Protein AF-A0A7R9PT88-F1 (afdb_monomer)

Radius of gyration: 23.04 Å; Cα contacts (8 Å, |Δi|>4): 558; chains: 1; bounding box: 52×50×67 Å

InterPro domains:
  IPR005201 Cytosolic endo-beta-N-acetylglucosaminidase, TIM barrel domain [PF03644] (98-218)
  IPR032979 Cytosolic endo-beta-N-acetylglucosaminidase [PTHR13246] (97-240)

Secondary structure (DSSP, 8-state):
---------PPBP----SHHHHHH--THHHHHTT-TTSS--S-----EEEESSS--EEEE---TTS-SGGGBTT--S-TTS-----GGG-SEETTSS--EEETTB-TTT--B---SS--TTTHHHHHHSSEEEE-S---HHHHHHHHHHHHTTT-GGGEEEEEETT-SS-GGGSGGGHHHHHHHHHTTT-EEEEE-TTHHHHHH-STTHHHHHHHHHHHH---EEEE--SSPP---SSSSS--S--SSEEEE-S--SSSS-EEEE-SS------------S-EEEEE----SSS-----------SS--S---------------S-EEEEE-

Sequence (333 aa):
MAQTYQVLCSPESKPLLTLEELLEWDCSDICRSDQSMSYSICELQTHKTHAKSGSKTLLCHDMKGGYLDDRFNSGCANETAYRFFLWSSIDVFVYFSLVIWYDSVISPGGELKWQNELNCNNWCFFDACDAIFLNYTWNETNLKTSYERAHQMRRNYDVFVGIDVFGRNCFGGGGLHTNLAVREALKHELSIALFASAWTHEVLGYENFTNNEYLFWSLLDLGVHHFPQTFPIYTSFCQELQPTNHKSVEVYIEEAFNGGGCLRLTDTLVHLFECEIMVEKKCFYAITYKSISNHKLNTIFKYQNENNENENKALILFDNESENKDFFIQYIE

Foldseek 3Di:
DDPPPPPPQADFDDDDPDPVSVVPDDPVVCVVPPNVLVDDPDDDDDWDKQFPALAFEEEEDDDPNDPDQVRGSVGDPPPFDDDDQVVQLGDHYPPDDWFEAEQAAFPDPRHGDAPLADDPGCVVVCVVTQAYEHDQLDDLVRLLRRLVVCVVVPRQNRYAREQEQCQPNGPQRHPLSSLVNLVSNVVSVHYHYYDHPCCLCVPVHRPCSVVSNVSSSVSNPRRIGIADEDPDDDDQPQRHAWFPDPPQWDWAQVDGPDHRTHIDGNDQFGRGGFYDYDDPDKDKDKDFDDDDPFWDFAFFFFDDDPDDDDDGGTGGHGDTDDDDDRMDMDIDD

Mean predicted aligned error: 10.09 Å

Nearest PDB structures (foldseek):
  4rl3-assembly2_B  TM=4.822E-01  e=1.029E-01  Pteris ryukyuensis
  3e5b-assembly1_C  TM=5.138E-01  e=5.550E-01  Brucella abortus
  3lg3-assembly1_A-2  TM=4.400E-01  e=2.482E+00  Yersinia pestis
  4jtj-assembly1_D  TM=3.692E-01  e=2.812E+00  Neisseria meningitidis MC58

Solvent-accessible surface area (backbone atoms only — not comparable to full-atom values): 19885 Å² total; per-residue (Å²): 132,85,79,77,74,76,77,71,80,54,51,65,70,73,84,74,90,47,70,65,53,58,74,67,60,55,78,66,59,41,72,74,43,97,33,80,64,77,64,84,89,70,76,87,77,82,62,52,71,54,52,81,55,82,50,39,35,31,42,41,88,39,43,99,92,45,74,66,60,75,27,22,64,78,48,62,91,57,88,74,52,90,79,90,50,65,65,46,62,46,76,40,60,77,83,68,97,69,54,65,37,64,43,30,61,28,57,92,82,62,47,86,52,63,69,27,39,60,41,88,42,43,40,71,50,38,75,75,28,72,20,29,37,28,34,32,66,42,53,73,67,32,50,52,50,25,28,62,58,27,47,79,73,72,39,21,48,33,35,19,44,29,40,35,28,78,16,80,70,15,51,63,52,9,59,88,36,33,31,52,36,47,50,59,42,46,75,56,56,24,10,35,26,42,30,31,66,44,43,49,47,78,74,70,30,62,96,52,31,72,61,46,48,54,52,49,58,63,59,41,66,79,53,45,44,49,30,61,49,62,86,82,82,83,73,56,48,56,61,76,59,68,56,78,44,66,91,37,44,42,86,33,62,93,52,51,93,47,71,74,12,27,78,42,74,78,50,81,66,50,55,40,60,63,58,65,62,88,80,89,60,86,43,74,49,75,52,75,58,81,65,80,86,76,54,49,89,42,82,36,79,42,81,83,66,103,81,67,98,66,91,83,61,37,41,38,44,51,56,85,74,78,80,95,68,70,62,48,77,50,77,47,126

Organism: NCBI:txid1979941

pLDDT: mean 79.1, std 18.38, range [30.67, 98.75]

Structure (mmCIF, N/CA/C/O backbone):
data_AF-A0A7R9PT88-F1
#
_entry.id   AF-A0A7R9PT88-F1
#
loop_
_atom_site.group_PDB
_atom_site.id
_atom_site.type_symbol
_atom_site.label_atom_id
_atom_site.label_alt_id
_atom_site.label_comp_id
_atom_site.label_asym_id
_atom_site.label_entity_id
_atom_site.label_seq_id
_atom_site.pdbx_PDB_ins_code
_atom_site.Cartn_x
_atom_site.Cartn_y
_atom_site.Cartn_z
_atom_site.occupancy
_atom_site.B_iso_or_equiv
_atom_site.auth_seq_id
_atom_site.auth_comp_id
_atom_site.auth_asym_id
_atom_site.auth_atom_id
_atom_site.pdbx_PDB_model_num
ATOM 1 N N . MET A 1 1 ? 3.241 -18.519 41.481 1.00 31.77 1 MET A N 1
ATOM 2 C CA . MET A 1 1 ? 4.137 -19.247 40.561 1.00 31.77 1 MET A CA 1
ATOM 3 C C . MET A 1 1 ? 3.708 -18.886 39.155 1.00 31.77 1 MET A C 1
ATOM 5 O O . MET A 1 1 ? 2.641 -19.320 38.745 1.00 31.77 1 MET A O 1
ATOM 9 N N . ALA A 1 2 ? 4.454 -18.008 38.485 1.00 32.53 2 ALA A N 1
ATOM 10 C CA . ALA A 1 2 ? 4.206 -17.697 37.084 1.00 32.53 2 ALA A CA 1
ATOM 11 C C . ALA A 1 2 ? 4.576 -18.941 36.270 1.00 32.53 2 ALA A C 1
ATOM 13 O O . ALA A 1 2 ? 5.721 -19.388 36.323 1.00 32.53 2 ALA A O 1
ATOM 14 N N . GLN A 1 3 ? 3.596 -19.546 35.603 1.00 30.67 3 GLN A N 1
ATOM 15 C CA . GLN A 1 3 ? 3.876 -20.536 34.574 1.00 30.67 3 GLN A CA 1
ATOM 16 C C . GLN A 1 3 ? 4.571 -19.790 33.439 1.00 30.67 3 GLN A C 1
ATOM 18 O O . GLN A 1 3 ? 3.957 -18.984 32.746 1.00 30.67 3 GLN A O 1
ATOM 23 N N . THR A 1 4 ? 5.872 -20.016 33.292 1.00 32.94 4 THR A N 1
ATOM 24 C CA . THR A 1 4 ? 6.601 -19.696 32.072 1.00 32.94 4 THR A CA 1
ATOM 25 C C . THR A 1 4 ? 5.964 -20.534 30.972 1.00 32.94 4 THR A C 1
ATOM 27 O O . THR A 1 4 ? 6.227 -21.732 30.867 1.00 32.94 4 THR A O 1
ATOM 30 N N . TYR A 1 5 ? 5.067 -19.930 30.192 1.00 36.88 5 TYR A N 1
ATOM 31 C CA . TYR A 1 5 ? 4.675 -20.493 28.911 1.00 36.88 5 TYR A CA 1
ATOM 32 C C . TYR A 1 5 ? 5.965 -20.613 28.102 1.00 36.88 5 TYR A C 1
ATOM 34 O O . TYR A 1 5 ? 6.580 -19.609 27.745 1.00 36.88 5 TYR A O 1
ATOM 42 N N . GLN A 1 6 ? 6.433 -21.844 27.889 1.00 36.47 6 GLN A N 1
ATOM 43 C CA . GLN A 1 6 ? 7.384 -22.098 26.820 1.00 36.47 6 GLN A CA 1
ATOM 44 C C . GLN A 1 6 ? 6.695 -21.616 25.549 1.00 36.47 6 GLN A C 1
ATOM 46 O O . GLN A 1 6 ? 5.685 -22.190 25.146 1.00 36.47 6 GLN A O 1
ATOM 51 N N . VAL A 1 7 ? 7.194 -20.523 24.974 1.00 46.94 7 VAL A N 1
ATOM 52 C CA . VAL A 1 7 ? 6.815 -20.098 23.632 1.00 46.94 7 VAL A CA 1
ATOM 53 C C . VAL A 1 7 ? 7.237 -21.247 22.724 1.00 46.94 7 VAL A C 1
ATOM 55 O O . VAL A 1 7 ? 8.417 -21.397 22.410 1.00 46.94 7 VAL A O 1
ATOM 58 N N . LEU A 1 8 ? 6.292 -22.130 22.401 1.00 51.16 8 LEU A N 1
ATOM 59 C CA . LEU A 1 8 ? 6.442 -23.081 21.310 1.00 51.16 8 LEU A CA 1
ATOM 60 C C . LEU A 1 8 ? 6.851 -22.243 20.098 1.00 51.16 8 LEU A C 1
ATOM 62 O O . LEU A 1 8 ? 6.170 -21.268 19.781 1.00 51.16 8 LEU A O 1
ATOM 66 N N . CYS A 1 9 ? 8.007 -22.544 19.501 1.00 57.22 9 CYS A N 1
ATOM 67 C CA . CYS A 1 9 ? 8.473 -21.841 18.312 1.00 57.22 9 CYS A CA 1
ATOM 68 C C . CYS A 1 9 ? 7.346 -21.856 17.275 1.00 57.22 9 CYS A C 1
ATOM 70 O O . CYS A 1 9 ? 6.993 -22.926 16.781 1.00 57.22 9 CYS A O 1
ATOM 72 N N . SER A 1 10 ? 6.770 -20.685 16.982 1.00 66.31 10 SER A N 1
ATOM 73 C CA . SER A 1 10 ? 5.783 -20.553 15.911 1.00 66.31 10 SER A CA 1
ATOM 74 C C . SER A 1 10 ? 6.397 -21.085 14.614 1.00 66.31 10 SER A C 1
ATOM 76 O O . SER A 1 10 ? 7.587 -20.841 14.377 1.00 66.31 10 SER A O 1
ATOM 78 N N . PRO A 1 11 ? 5.615 -21.759 13.753 1.00 76.62 11 PRO A N 1
ATOM 79 C CA . PRO A 1 11 ? 6.064 -22.106 12.416 1.00 76.62 11 PRO A CA 1
ATOM 80 C C . PRO A 1 11 ? 6.599 -20.865 11.697 1.00 76.62 11 PRO A C 1
ATOM 82 O O . PRO A 1 11 ? 6.015 -19.781 11.790 1.00 76.62 11 PRO A O 1
ATOM 85 N N . GLU A 1 12 ? 7.731 -21.036 11.029 1.00 80.88 12 GLU A N 1
ATOM 86 C CA . GLU A 1 12 ? 8.375 -20.017 10.207 1.00 80.88 12 GLU A CA 1
ATOM 87 C C . GLU A 1 12 ? 8.006 -20.256 8.741 1.00 80.88 12 GLU A C 1
ATOM 89 O O . GLU A 1 12 ? 8.148 -21.378 8.244 1.00 80.88 12 GLU A O 1
ATOM 94 N N . SER A 1 13 ? 7.560 -19.206 8.055 1.00 77.50 13 SER A N 1
ATOM 95 C CA . SER A 1 13 ? 7.377 -19.202 6.606 1.00 77.50 13 SER A CA 1
ATOM 96 C C . SER A 1 13 ? 8.737 -19.245 5.921 1.00 77.50 13 SER A C 1
ATOM 98 O O . SER A 1 13 ? 9.581 -18.376 6.141 1.00 77.50 13 SER A O 1
ATOM 100 N N . LYS A 1 14 ? 8.954 -20.253 5.072 1.00 78.81 14 LYS A N 1
ATOM 101 C CA . LYS A 1 14 ? 10.204 -20.424 4.323 1.00 78.81 14 LYS A CA 1
ATOM 102 C C . LYS A 1 14 ? 9.948 -20.340 2.822 1.00 78.81 14 LYS A C 1
ATOM 104 O O . LYS A 1 14 ? 8.960 -20.908 2.356 1.00 78.81 14 LYS A O 1
ATOM 109 N N . PRO A 1 15 ? 10.823 -19.660 2.066 1.00 84.25 15 PRO A N 1
ATOM 110 C CA . PRO A 1 15 ? 10.723 -19.643 0.618 1.00 84.25 15 PRO A CA 1
ATOM 111 C C . PRO A 1 15 ? 11.107 -21.006 0.035 1.00 84.25 15 PRO A C 1
ATOM 113 O O . PRO A 1 15 ? 11.913 -21.735 0.614 1.00 84.25 15 PRO A O 1
ATOM 116 N N . LEU A 1 16 ? 10.576 -21.291 -1.150 1.00 87.19 16 LEU A N 1
ATOM 117 C CA . LEU A 1 16 ? 11.124 -22.298 -2.053 1.00 87.19 16 LEU A CA 1
ATOM 118 C C . LEU A 1 16 ? 12.273 -21.638 -2.825 1.00 87.19 16 LEU A C 1
ATOM 120 O O . LEU A 1 16 ? 12.106 -20.551 -3.383 1.00 87.19 16 LEU A O 1
ATOM 124 N N . LEU A 1 17 ? 13.451 -22.249 -2.798 1.00 91.50 17 LEU A N 1
ATOM 125 C CA . LEU A 1 17 ? 14.700 -21.681 -3.308 1.00 91.50 17 LEU A CA 1
ATOM 126 C C . LEU A 1 17 ? 15.056 -22.181 -4.710 1.00 91.50 17 LEU A C 1
ATOM 128 O O . LEU A 1 17 ? 15.906 -21.580 -5.372 1.00 91.50 17 LEU A O 1
ATOM 132 N N . THR A 1 18 ? 14.428 -23.264 -5.171 1.00 94.75 18 THR A N 1
ATOM 133 C CA . THR A 1 18 ? 14.682 -23.860 -6.488 1.00 94.75 18 THR A CA 1
ATOM 134 C C . THR A 1 18 ? 13.386 -24.155 -7.240 1.00 94.75 18 THR A C 1
ATOM 136 O O . THR A 1 18 ? 12.299 -24.223 -6.662 1.00 94.75 18 THR A O 1
ATOM 139 N N . LEU A 1 19 ? 13.496 -24.322 -8.562 1.00 94.88 19 LEU A N 1
ATOM 140 C CA . LEU A 1 19 ? 12.357 -24.737 -9.383 1.00 94.88 19 LEU A CA 1
ATOM 141 C C . LEU A 1 19 ? 11.952 -26.176 -9.069 1.00 94.88 19 LEU A C 1
ATOM 143 O O . LEU A 1 19 ? 10.771 -26.496 -9.107 1.00 94.88 19 LEU A O 1
ATOM 147 N N . GLU A 1 20 ? 12.918 -27.028 -8.743 1.00 95.56 20 GLU A N 1
ATOM 148 C CA . GLU A 1 20 ? 12.684 -28.404 -8.328 1.00 95.56 20 GLU A CA 1
ATOM 149 C C . GLU A 1 20 ? 11.853 -28.449 -7.043 1.00 95.56 20 GLU A C 1
ATOM 151 O O . GLU A 1 20 ? 10.831 -29.125 -7.019 1.00 95.56 20 GLU A O 1
ATOM 156 N N . GLU A 1 21 ? 12.212 -27.651 -6.029 1.00 91.62 21 GLU A N 1
ATOM 157 C CA . GLU A 1 21 ? 11.427 -27.524 -4.795 1.00 91.62 21 GLU A CA 1
ATOM 158 C C . GLU A 1 21 ? 9.991 -27.070 -5.084 1.00 91.62 21 GLU A C 1
ATOM 160 O O . GLU A 1 21 ? 9.051 -27.604 -4.504 1.00 91.62 21 GLU A O 1
ATOM 165 N N . LEU A 1 22 ? 9.803 -26.122 -6.009 1.00 90.62 22 LEU A N 1
ATOM 166 C CA . LEU A 1 22 ? 8.472 -25.669 -6.419 1.00 90.62 22 LEU A CA 1
ATOM 167 C C . LEU A 1 22 ? 7.664 -26.745 -7.151 1.00 90.62 22 LEU A C 1
ATOM 169 O O . LEU A 1 22 ? 6.460 -26.848 -6.936 1.00 90.62 22 LEU A O 1
ATOM 173 N N . LEU A 1 23 ? 8.301 -27.528 -8.020 1.00 93.69 23 LEU A N 1
ATOM 174 C CA . LEU A 1 23 ? 7.640 -28.590 -8.782 1.00 93.69 23 LEU A CA 1
ATOM 175 C C . LEU A 1 23 ? 7.315 -29.818 -7.924 1.00 93.69 23 LEU A C 1
ATOM 177 O O . LEU A 1 23 ? 6.377 -30.547 -8.244 1.00 93.69 23 LEU A O 1
ATOM 181 N N . GLU A 1 24 ? 8.088 -30.054 -6.866 1.00 91.94 24 GLU A N 1
ATOM 182 C CA . GLU A 1 24 ? 7.877 -31.141 -5.908 1.00 91.94 24 GLU A CA 1
ATOM 183 C C . GLU A 1 24 ? 6.928 -30.755 -4.764 1.00 91.94 24 GLU A C 1
ATOM 185 O O . GLU A 1 24 ? 6.427 -31.645 -4.076 1.00 91.94 24 GLU A O 1
ATOM 190 N N . TRP A 1 25 ? 6.665 -29.459 -4.563 1.00 87.69 25 TRP A N 1
ATOM 191 C CA . TRP A 1 25 ? 5.819 -28.966 -3.479 1.00 87.69 25 TRP A CA 1
ATOM 192 C C . TRP A 1 25 ? 4.378 -29.483 -3.586 1.00 87.69 25 TRP A C 1
ATOM 194 O O . TRP A 1 25 ? 3.713 -29.324 -4.612 1.00 87.69 25 TRP A O 1
ATOM 204 N N . ASP A 1 26 ? 3.869 -30.038 -2.484 1.00 85.19 26 ASP A N 1
ATOM 205 C CA . ASP A 1 26 ? 2.489 -30.495 -2.353 1.00 85.19 26 ASP A CA 1
ATOM 206 C C . ASP A 1 26 ? 1.856 -29.981 -1.052 1.00 85.19 26 ASP A C 1
ATOM 208 O O . ASP A 1 26 ? 2.478 -29.943 0.013 1.00 85.19 26 ASP A O 1
ATOM 212 N N . CYS A 1 27 ? 0.573 -29.614 -1.108 1.00 78.94 27 CYS A N 1
ATOM 213 C CA . CYS A 1 27 ? -0.120 -29.053 0.051 1.00 78.94 27 CYS A CA 1
ATOM 214 C C . CYS A 1 27 ? -0.221 -30.038 1.230 1.00 78.94 27 CYS A C 1
ATOM 216 O O . CYS A 1 27 ? -0.360 -29.606 2.376 1.00 78.94 27 CYS A O 1
ATOM 218 N N . SER A 1 28 ? -0.110 -31.351 0.991 1.00 74.88 28 SER A N 1
ATOM 219 C CA . SER A 1 28 ? -0.125 -32.354 2.059 1.00 74.88 28 SER A CA 1
ATOM 220 C C . SER A 1 28 ? 1.114 -32.308 2.957 1.00 74.88 28 SER A C 1
ATOM 222 O O . SER A 1 28 ? 1.041 -32.774 4.099 1.00 74.88 28 SER A O 1
ATOM 224 N N . ASP A 1 29 ? 2.213 -31.690 2.519 1.00 68.50 29 ASP A N 1
ATOM 225 C CA . ASP A 1 29 ? 3.418 -31.521 3.339 1.00 68.50 29 ASP A CA 1
ATOM 226 C C . ASP A 1 29 ? 3.212 -30.514 4.487 1.00 68.50 29 ASP A C 1
ATOM 228 O O . ASP A 1 29 ? 3.813 -30.657 5.561 1.00 68.50 29 ASP A O 1
ATOM 232 N N . ILE A 1 30 ? 2.263 -29.581 4.332 1.00 66.06 30 ILE A N 1
ATOM 233 C CA . ILE A 1 30 ? 1.811 -28.672 5.401 1.00 66.06 30 ILE A CA 1
ATOM 234 C C . ILE A 1 30 ? 1.071 -29.449 6.499 1.00 66.06 30 ILE A C 1
ATOM 236 O O . ILE A 1 30 ? 1.206 -29.142 7.680 1.00 66.06 30 ILE A O 1
ATOM 240 N N . CYS A 1 31 ? 0.300 -30.479 6.133 1.00 55.25 31 CYS A N 1
ATOM 241 C CA . CYS A 1 31 ? -0.461 -31.291 7.089 1.00 55.25 31 CYS A CA 1
ATOM 242 C C . CYS A 1 31 ? 0.401 -32.316 7.845 1.00 55.25 31 CYS A C 1
ATOM 244 O O . CYS A 1 31 ? -0.026 -32.827 8.880 1.00 55.25 31 CYS A O 1
ATOM 246 N N . ARG A 1 32 ? 1.576 -32.672 7.306 1.00 53.22 32 ARG A N 1
ATOM 247 C CA . ARG A 1 32 ? 2.486 -33.690 7.871 1.00 53.22 32 ARG A CA 1
ATOM 248 C C . ARG A 1 32 ? 3.529 -33.115 8.819 1.00 53.22 32 ARG A C 1
ATOM 250 O O . ARG A 1 32 ? 4.040 -33.834 9.676 1.00 53.22 32 ARG A O 1
ATOM 257 N N . SER A 1 33 ? 3.860 -31.844 8.647 1.00 55.00 33 SER A N 1
ATOM 258 C CA . SER A 1 33 ? 4.654 -31.071 9.591 1.00 55.00 33 SER A CA 1
ATOM 259 C C . SER A 1 33 ? 3.705 -30.371 10.571 1.00 55.00 33 SER A C 1
ATOM 261 O O . SER A 1 33 ? 2.530 -30.191 10.271 1.00 55.00 33 SER A O 1
ATOM 263 N N . ASP A 1 34 ? 4.165 -29.976 11.757 1.00 55.53 34 ASP A N 1
ATOM 264 C CA . ASP A 1 34 ? 3.371 -29.243 12.769 1.00 55.53 34 ASP A CA 1
ATOM 265 C C . ASP A 1 34 ? 3.048 -27.787 12.315 1.00 55.53 34 ASP A C 1
ATOM 267 O O . ASP A 1 34 ? 3.039 -26.832 13.083 1.00 55.53 34 ASP A O 1
ATOM 271 N N . GLN A 1 35 ? 2.845 -27.607 11.005 1.00 56.06 35 GLN A N 1
ATOM 272 C CA . GLN A 1 35 ? 2.678 -26.378 10.237 1.00 56.06 35 GLN A CA 1
ATOM 273 C C . GLN A 1 35 ? 1.204 -26.077 9.941 1.00 56.06 35 GLN A C 1
ATOM 275 O O . GLN A 1 35 ? 0.911 -25.285 9.046 1.00 56.06 35 GLN A O 1
ATOM 280 N N . SER A 1 36 ? 0.272 -26.647 10.712 1.00 54.78 36 SER A N 1
ATOM 281 C CA . SER A 1 36 ? -1.179 -26.397 10.602 1.00 54.78 36 SER A CA 1
ATOM 282 C C . SER A 1 36 ? -1.578 -24.909 10.672 1.00 54.78 36 SER A C 1
ATOM 284 O O . SER A 1 36 ? -2.708 -24.564 10.351 1.00 54.78 36 SER A O 1
ATOM 286 N N . MET A 1 37 ? -0.643 -24.023 11.030 1.00 57.81 37 MET A N 1
ATOM 287 C CA . MET A 1 37 ? -0.778 -22.563 11.035 1.00 57.81 37 MET A CA 1
ATOM 288 C C . MET A 1 37 ? -0.165 -21.859 9.805 1.00 57.81 37 MET A C 1
ATOM 290 O O . MET A 1 37 ? 0.113 -20.667 9.861 1.00 57.81 37 MET A O 1
ATOM 294 N N . SER A 1 38 ? 0.107 -22.569 8.707 1.00 67.62 38 SER A N 1
ATOM 295 C CA . SER A 1 38 ? 0.754 -21.996 7.504 1.00 67.62 38 SER A CA 1
ATOM 296 C C . SER A 1 38 ? -0.219 -21.603 6.393 1.00 67.62 38 SER A C 1
ATOM 298 O O . SER A 1 38 ? 0.206 -21.301 5.282 1.00 67.62 38 SER A O 1
ATOM 300 N N . TYR A 1 39 ? -1.523 -21.602 6.674 1.00 72.81 39 TYR A N 1
ATOM 301 C CA . TYR A 1 39 ? -2.554 -21.122 5.758 1.00 72.81 39 TYR A CA 1
ATOM 302 C C . TYR A 1 39 ? -3.482 -20.135 6.467 1.00 72.81 39 TYR A C 1
ATOM 304 O O . TYR A 1 39 ? -3.762 -20.271 7.659 1.00 72.81 39 TYR A O 1
ATOM 312 N N . SER A 1 40 ? -3.972 -19.139 5.724 1.00 76.56 40 SER A N 1
ATOM 313 C CA . SER A 1 40 ? -4.984 -18.222 6.249 1.00 76.56 40 SER A CA 1
ATOM 314 C C . SER A 1 40 ? -6.302 -18.967 6.455 1.00 76.56 40 SER A C 1
ATOM 316 O O . SER A 1 40 ? -6.794 -19.634 5.546 1.00 76.56 40 SER A O 1
ATOM 318 N N . ILE A 1 41 ? -6.888 -18.823 7.642 1.00 76.06 41 ILE A N 1
ATOM 319 C CA . ILE A 1 41 ? -8.253 -19.279 7.953 1.00 76.06 41 ILE A CA 1
ATOM 320 C C . ILE A 1 41 ? -9.302 -18.191 7.699 1.00 76.06 41 ILE A C 1
ATOM 322 O O . ILE A 1 41 ? -10.499 -18.457 7.785 1.00 76.06 41 ILE A O 1
ATOM 326 N N . CYS A 1 42 ? -8.854 -16.964 7.430 1.00 77.44 42 CYS A N 1
ATOM 327 C CA . CYS A 1 42 ? -9.714 -15.828 7.151 1.00 77.44 42 CYS A CA 1
ATOM 328 C C . CYS A 1 42 ? -9.771 -15.603 5.640 1.00 77.44 42 CYS A C 1
ATOM 330 O O . CYS A 1 42 ? -8.735 -15.435 4.987 1.00 77.44 42 CYS A O 1
ATOM 332 N N . GLU A 1 43 ? -10.982 -15.614 5.089 1.00 79.06 43 GLU A N 1
ATOM 333 C CA . GLU A 1 43 ? -11.219 -15.235 3.700 1.00 79.06 43 GLU A CA 1
ATOM 334 C C . GLU A 1 43 ? -11.022 -13.727 3.524 1.00 79.06 43 GLU A C 1
ATOM 336 O O . GLU A 1 43 ? -11.351 -12.936 4.416 1.00 79.06 43 GLU A O 1
ATOM 341 N N . LEU A 1 44 ? -10.520 -13.327 2.353 1.00 79.88 44 LEU A N 1
ATOM 342 C CA . LEU A 1 44 ? -10.391 -11.918 2.000 1.00 79.88 44 LEU A CA 1
ATOM 343 C C . LEU A 1 44 ? -11.776 -11.261 2.008 1.00 79.88 44 LEU A C 1
ATOM 345 O O . LEU A 1 44 ? -12.645 -11.604 1.205 1.00 79.88 44 LEU A O 1
ATOM 349 N N . GLN A 1 45 ? -11.973 -10.317 2.924 1.00 77.25 45 GLN A N 1
ATOM 350 C CA . GLN A 1 45 ? -13.237 -9.607 3.065 1.00 77.25 45 GLN A CA 1
ATOM 351 C C . GLN A 1 45 ? -13.384 -8.542 1.978 1.00 77.25 45 GLN A C 1
ATOM 353 O O . GLN A 1 45 ? -12.430 -7.856 1.608 1.00 77.25 45 GLN A O 1
ATOM 358 N N . THR A 1 46 ? -14.604 -8.377 1.472 1.00 69.31 46 THR A N 1
ATOM 359 C CA . THR A 1 46 ? -14.919 -7.313 0.518 1.00 69.31 46 THR A CA 1
ATOM 360 C C . THR A 1 46 ? -15.227 -6.021 1.263 1.00 69.31 46 THR A C 1
ATOM 362 O O . THR A 1 46 ? -16.126 -5.980 2.105 1.00 69.31 46 THR A O 1
ATOM 365 N N . HIS A 1 47 ? -14.527 -4.947 0.907 1.00 71.50 47 HIS A N 1
ATOM 366 C CA . HIS A 1 47 ? -14.752 -3.615 1.460 1.00 71.50 47 HIS A CA 1
ATOM 367 C C . HIS A 1 47 ? -15.310 -2.666 0.408 1.00 71.50 47 HIS A C 1
ATOM 369 O O . HIS A 1 47 ? -15.104 -2.848 -0.792 1.00 71.50 47 HIS A O 1
ATOM 375 N N . LYS A 1 48 ? -16.040 -1.638 0.859 1.00 67.31 48 LYS A N 1
ATOM 376 C CA . LYS A 1 48 ? -16.428 -0.529 -0.017 1.00 67.31 48 LYS A CA 1
ATOM 377 C C . LYS A 1 48 ? -15.322 0.494 0.105 1.00 67.31 48 LYS A C 1
ATOM 379 O O . LYS A 1 48 ? -14.809 0.734 1.198 1.00 67.31 48 LYS A O 1
ATOM 384 N N . THR A 1 49 ? -14.955 1.054 -1.031 1.00 71.38 49 THR A N 1
ATOM 385 C CA . THR A 1 49 ? -13.888 2.034 -1.115 1.00 71.38 49 THR A CA 1
ATOM 386 C C . THR A 1 49 ? -14.519 3.375 -1.403 1.00 71.38 49 THR A C 1
ATOM 388 O O . THR A 1 49 ? -15.142 3.553 -2.450 1.00 71.38 49 THR A O 1
ATOM 391 N N . HIS A 1 50 ? -14.343 4.330 -0.496 1.00 69.19 50 HIS A N 1
ATOM 392 C CA . HIS A 1 50 ? -14.529 5.725 -0.857 1.00 69.19 50 HIS A CA 1
ATOM 393 C C . HIS A 1 50 ? -13.187 6.252 -1.361 1.00 69.19 50 HIS A C 1
ATOM 395 O O . HIS A 1 50 ? -12.277 6.508 -0.572 1.00 69.19 50 HIS A O 1
ATOM 401 N N . ALA A 1 51 ? -13.063 6.385 -2.680 1.00 73.94 51 ALA A N 1
ATOM 402 C CA . ALA A 1 51 ? -11.865 6.897 -3.330 1.00 73.94 51 ALA A CA 1
ATOM 403 C C . ALA A 1 51 ? -12.160 8.230 -4.027 1.00 73.94 51 ALA A C 1
ATOM 405 O O . ALA A 1 51 ? -13.141 8.354 -4.759 1.00 73.94 51 ALA A O 1
ATOM 406 N N . LYS A 1 52 ? -11.290 9.231 -3.835 1.00 72.38 52 LYS A N 1
ATOM 407 C CA . LYS A 1 52 ? -11.350 10.509 -4.576 1.00 72.38 52 LYS A CA 1
ATOM 408 C C . LYS A 1 52 ? -11.095 10.327 -6.084 1.00 72.38 52 LYS A C 1
ATOM 410 O O . LYS A 1 52 ? -11.474 11.189 -6.871 1.00 72.38 52 LYS A O 1
ATOM 415 N N . SER A 1 53 ? -10.417 9.247 -6.477 1.00 83.75 53 SER A N 1
ATOM 416 C CA . SER A 1 53 ? -10.055 8.920 -7.863 1.00 83.75 53 SER A CA 1
ATOM 417 C C . SER A 1 53 ? -9.999 7.401 -8.063 1.00 83.75 53 SER A C 1
ATOM 419 O O . SER A 1 53 ? -10.132 6.659 -7.096 1.00 83.75 53 SER A O 1
ATOM 421 N N . GLY A 1 54 ? -9.774 6.927 -9.292 1.00 88.00 54 GLY A N 1
ATOM 422 C CA . GLY A 1 54 ? -9.529 5.500 -9.539 1.00 88.00 54 GLY A CA 1
ATOM 423 C C . GLY A 1 54 ? -8.099 5.029 -9.234 1.00 88.00 54 GLY A C 1
ATOM 424 O O . GLY A 1 54 ? -7.830 3.835 -9.365 1.00 88.00 54 GLY A O 1
ATOM 425 N N . SER A 1 55 ? -7.191 5.934 -8.845 1.00 94.06 55 SER A N 1
ATOM 426 C CA . SER A 1 55 ? -5.824 5.579 -8.459 1.00 94.06 55 SER A CA 1
ATOM 427 C C . SER A 1 55 ? -5.818 4.715 -7.206 1.00 94.06 55 SER A C 1
ATOM 429 O O . SER A 1 55 ? -6.530 4.995 -6.244 1.00 94.06 55 SER A O 1
ATOM 431 N N . LYS A 1 56 ? -4.966 3.694 -7.224 1.00 94.38 56 LYS A N 1
ATOM 432 C CA . LYS A 1 56 ? -4.817 2.706 -6.157 1.00 94.38 56 LYS A CA 1
ATOM 433 C C . LYS A 1 56 ? -3.500 2.903 -5.413 1.00 94.38 56 LYS A C 1
ATOM 435 O O . LYS A 1 56 ? -2.508 3.356 -5.993 1.00 94.38 56 LYS A O 1
ATOM 440 N N . THR A 1 57 ? -3.471 2.490 -4.154 1.00 94.44 57 THR A N 1
ATOM 441 C CA . THR A 1 57 ? -2.259 2.422 -3.336 1.00 94.44 57 THR A CA 1
ATOM 442 C C . THR A 1 57 ? -1.845 0.973 -3.132 1.00 94.44 57 THR A C 1
ATOM 444 O O . THR A 1 57 ? -2.555 0.189 -2.506 1.00 94.44 57 THR A O 1
ATOM 447 N N . LEU A 1 58 ? -0.668 0.629 -3.644 1.00 94.44 58 LEU A N 1
ATOM 448 C CA . LEU A 1 58 ? -0.002 -0.641 -3.408 1.00 94.44 58 LEU A CA 1
ATOM 449 C C . LEU A 1 58 ? 1.069 -0.465 -2.331 1.00 94.44 58 LEU A C 1
ATOM 451 O O . LEU A 1 58 ? 1.903 0.435 -2.418 1.00 94.44 58 LEU A O 1
ATOM 455 N N . LEU A 1 59 ? 1.065 -1.343 -1.331 1.00 93.06 59 LEU A N 1
ATOM 456 C CA . LEU A 1 59 ? 2.092 -1.411 -0.299 1.00 93.06 59 LEU A CA 1
ATOM 457 C C . LEU A 1 59 ? 3.025 -2.594 -0.558 1.00 93.06 59 LEU A C 1
ATOM 459 O O . LEU A 1 59 ? 2.615 -3.755 -0.495 1.00 93.06 59 LEU A O 1
ATOM 463 N N . CYS A 1 60 ? 4.286 -2.284 -0.850 1.00 88.88 60 CYS A N 1
ATOM 464 C CA . CYS A 1 60 ? 5.360 -3.256 -0.989 1.00 88.88 60 CYS A CA 1
ATOM 465 C C . CYS A 1 60 ? 6.194 -3.233 0.293 1.00 88.88 60 CYS A C 1
ATOM 467 O O . CYS A 1 60 ? 6.979 -2.310 0.529 1.00 88.88 60 CYS A O 1
ATOM 469 N N . HIS A 1 61 ? 5.964 -4.231 1.145 1.00 77.56 61 HIS A N 1
ATOM 470 C CA . HIS A 1 61 ? 6.636 -4.343 2.430 1.00 77.56 61 HIS A CA 1
ATOM 471 C C . HIS A 1 61 ? 8.115 -4.704 2.236 1.00 77.56 61 HIS A C 1
ATOM 473 O O . HIS A 1 61 ? 8.442 -5.782 1.747 1.00 77.56 61 HIS A O 1
ATOM 479 N N . ASP A 1 62 ? 8.997 -3.791 2.636 1.00 78.12 62 ASP A N 1
ATOM 480 C CA . ASP A 1 62 ? 10.429 -4.024 2.813 1.00 78.12 62 ASP A CA 1
ATOM 481 C C . ASP A 1 62 ? 10.810 -3.437 4.174 1.00 78.12 62 ASP A C 1
ATOM 483 O O . ASP A 1 62 ? 10.640 -2.237 4.402 1.00 78.12 62 ASP A O 1
ATOM 487 N N . MET A 1 63 ? 11.247 -4.301 5.089 1.00 77.94 63 MET A N 1
ATOM 488 C CA . MET A 1 63 ? 11.650 -3.951 6.450 1.00 77.94 63 MET A CA 1
ATOM 489 C C . MET A 1 63 ? 13.065 -4.469 6.682 1.00 77.94 63 MET A C 1
ATOM 491 O O . MET A 1 63 ? 13.266 -5.677 6.728 1.00 77.94 63 MET A O 1
ATOM 495 N N . LYS A 1 64 ? 14.065 -3.588 6.834 1.00 71.69 64 LYS A N 1
ATOM 496 C CA . LYS A 1 64 ? 15.466 -3.963 7.149 1.00 71.69 64 LYS A CA 1
ATOM 497 C C . LYS A 1 64 ? 16.043 -5.123 6.313 1.00 71.69 64 LYS A C 1
ATOM 499 O O . LYS A 1 64 ? 16.836 -5.920 6.818 1.00 71.69 64 LYS A O 1
ATOM 504 N N . GLY A 1 65 ? 15.680 -5.223 5.034 1.00 69.31 65 GLY A N 1
ATOM 505 C CA . GLY A 1 65 ? 16.143 -6.304 4.161 1.00 69.31 65 GLY A CA 1
ATOM 506 C C . GLY A 1 65 ? 15.363 -7.619 4.287 1.00 69.31 65 GLY A C 1
ATOM 507 O O . GLY A 1 65 ? 15.865 -8.648 3.832 1.00 69.31 65 GLY A O 1
ATOM 508 N N . GLY A 1 66 ? 14.161 -7.605 4.873 1.00 69.50 66 GLY A N 1
ATOM 509 C CA . GLY A 1 66 ? 13.156 -8.658 4.718 1.00 69.50 66 GLY A CA 1
ATOM 510 C C . GLY A 1 66 ? 12.528 -9.176 6.014 1.00 69.50 66 GLY A C 1
ATOM 511 O O . GLY A 1 66 ? 12.408 -8.468 7.010 1.00 69.50 66 GLY A O 1
ATOM 512 N N . TYR A 1 67 ? 12.113 -10.443 5.956 1.00 67.31 67 TYR A N 1
ATOM 513 C CA . TYR A 1 67 ? 11.304 -11.147 6.952 1.00 67.31 67 TYR A CA 1
ATOM 514 C C . TYR A 1 67 ? 12.069 -11.412 8.260 1.00 67.31 67 TYR A C 1
ATOM 516 O O . TYR A 1 67 ? 12.653 -12.481 8.461 1.00 67.31 67 TYR A O 1
ATOM 524 N N . LEU A 1 68 ? 12.113 -10.416 9.145 1.00 82.62 68 LEU A N 1
ATOM 525 C CA . LEU A 1 68 ? 12.734 -10.516 10.460 1.00 82.62 68 LEU A CA 1
ATOM 526 C C . LEU A 1 68 ? 11.762 -11.185 11.428 1.00 82.62 68 LEU A C 1
ATOM 528 O O . LEU A 1 68 ? 11.718 -12.407 11.507 1.00 82.62 68 LEU A O 1
ATOM 532 N N . ASP A 1 69 ? 11.000 -10.408 12.182 1.00 84.50 69 ASP A N 1
ATOM 533 C CA . ASP A 1 69 ? 10.046 -10.921 13.164 1.00 84.50 69 ASP A CA 1
ATOM 534 C C . ASP A 1 69 ? 8.727 -11.383 12.521 1.00 84.50 69 ASP A C 1
ATOM 536 O O . ASP A 1 69 ? 8.014 -12.216 13.077 1.00 84.50 69 ASP A O 1
ATOM 540 N N . ASP A 1 70 ? 8.441 -10.889 11.319 1.00 79.44 70 ASP A N 1
ATOM 541 C CA . ASP A 1 70 ? 7.297 -11.217 10.467 1.00 79.44 70 ASP A CA 1
ATOM 542 C C . ASP A 1 70 ? 7.466 -12.535 9.688 1.00 79.44 70 ASP A C 1
ATOM 544 O O . ASP A 1 70 ? 6.538 -12.972 9.013 1.00 79.44 70 ASP A O 1
ATOM 548 N N . ARG A 1 71 ? 8.607 -13.231 9.825 1.00 81.19 71 ARG A N 1
ATOM 549 C CA . ARG A 1 71 ? 8.785 -14.593 9.276 1.00 81.19 71 ARG A CA 1
ATOM 550 C C . ARG A 1 71 ? 7.966 -15.659 10.002 1.00 81.19 71 ARG A C 1
ATOM 552 O O . ARG A 1 71 ? 7.798 -16.762 9.487 1.00 81.19 71 ARG A O 1
ATOM 559 N N . PHE A 1 72 ? 7.514 -15.374 11.222 1.00 82.94 72 PHE A N 1
ATOM 560 C CA . PHE A 1 72 ? 6.761 -16.316 12.044 1.00 82.94 72 PHE A CA 1
ATOM 561 C C . PHE A 1 72 ? 5.259 -16.173 11.791 1.00 82.94 72 PHE A C 1
ATOM 563 O O . PHE A 1 72 ? 4.685 -15.111 12.017 1.00 82.94 72 PHE A O 1
ATOM 570 N N . ASN A 1 73 ? 4.602 -17.268 11.402 1.00 78.94 73 ASN A N 1
ATOM 571 C CA . ASN A 1 73 ? 3.203 -17.259 10.951 1.00 78.94 73 ASN A CA 1
ATOM 572 C C . ASN A 1 73 ? 2.214 -16.790 12.029 1.00 78.94 73 ASN A C 1
ATOM 574 O O . ASN A 1 73 ? 1.163 -16.244 11.714 1.00 78.94 73 ASN A O 1
ATOM 578 N N . SER A 1 74 ? 2.552 -17.006 13.302 1.00 77.19 74 SER A N 1
ATOM 579 C CA . SER A 1 74 ? 1.714 -16.643 14.453 1.00 77.19 74 SER A CA 1
ATOM 580 C C . SER A 1 74 ? 2.199 -15.370 15.154 1.00 77.19 74 SER A C 1
ATOM 582 O O . SER A 1 74 ? 1.789 -15.095 16.281 1.00 77.19 74 SER A O 1
ATOM 584 N N . GLY A 1 75 ? 3.105 -14.620 14.522 1.00 79.81 75 GLY A N 1
ATOM 585 C CA . GLY A 1 75 ? 3.778 -13.473 15.118 1.00 79.81 75 GLY A CA 1
ATOM 586 C C . GLY A 1 75 ? 4.948 -13.852 16.030 1.00 79.81 75 GLY A C 1
ATOM 587 O O . GLY A 1 75 ? 5.382 -15.004 16.106 1.00 79.81 75 GLY A O 1
ATOM 588 N N . CYS A 1 76 ? 5.481 -12.849 16.726 1.00 80.44 76 CYS A N 1
ATOM 589 C CA . CYS A 1 76 ? 6.662 -12.966 17.577 1.00 80.44 76 CYS A CA 1
ATOM 590 C C . CYS A 1 76 ? 6.413 -12.372 18.976 1.00 80.44 76 CYS A C 1
ATOM 592 O O . CYS A 1 76 ? 5.477 -11.604 19.188 1.00 80.44 76 CYS A O 1
ATOM 594 N N . ALA A 1 77 ? 7.285 -12.698 19.935 1.00 82.75 77 ALA A N 1
ATOM 595 C CA . ALA A 1 77 ? 7.257 -12.111 21.280 1.00 82.75 77 ALA A CA 1
ATOM 596 C C . ALA A 1 77 ? 7.966 -10.743 21.366 1.00 82.75 77 ALA A C 1
ATOM 598 O O . ALA A 1 77 ? 8.026 -10.152 22.444 1.00 82.75 77 ALA A O 1
ATOM 599 N N . ASN A 1 78 ? 8.544 -10.254 20.263 1.00 83.62 78 ASN A N 1
ATOM 600 C CA . ASN A 1 78 ? 9.203 -8.957 20.230 1.00 83.62 78 ASN A CA 1
ATOM 601 C C . ASN A 1 78 ? 8.151 -7.846 20.136 1.00 83.62 78 ASN A C 1
ATOM 603 O O . ASN A 1 78 ? 7.633 -7.553 19.062 1.00 83.62 78 ASN A O 1
ATOM 607 N N . GLU A 1 79 ? 7.877 -7.186 21.258 1.00 79.25 79 GLU A N 1
ATOM 608 C CA . GLU A 1 79 ? 6.956 -6.044 21.317 1.00 79.25 79 GLU A CA 1
ATOM 609 C C . GLU A 1 79 ? 7.363 -4.887 20.392 1.00 79.25 79 GLU A C 1
ATOM 611 O O . GLU A 1 79 ? 6.512 -4.108 19.968 1.00 79.25 79 GLU A O 1
ATOM 616 N N . THR A 1 80 ? 8.652 -4.805 20.043 1.00 84.50 80 THR A N 1
ATOM 617 C CA . THR A 1 80 ? 9.204 -3.761 19.176 1.00 84.50 80 THR A CA 1
ATOM 618 C C . THR A 1 80 ? 9.167 -4.106 17.691 1.00 84.50 80 THR A C 1
ATOM 620 O O . THR A 1 80 ? 9.649 -3.312 16.884 1.00 84.50 80 THR A O 1
ATOM 623 N N . ALA A 1 81 ? 8.623 -5.265 17.308 1.00 85.94 81 ALA A N 1
ATOM 624 C CA . ALA A 1 81 ? 8.527 -5.670 15.911 1.00 85.94 81 ALA A CA 1
ATOM 625 C C . ALA A 1 81 ? 7.733 -4.648 15.078 1.00 85.94 81 ALA A C 1
ATOM 627 O O . ALA A 1 81 ? 6.784 -4.020 15.560 1.00 85.94 81 ALA A O 1
ATOM 628 N N . TYR A 1 82 ? 8.130 -4.478 13.813 1.00 86.50 82 TYR A N 1
ATOM 629 C CA . TYR A 1 82 ? 7.343 -3.680 12.879 1.00 86.50 82 TYR A CA 1
ATOM 630 C C . TYR A 1 82 ? 5.975 -4.328 12.680 1.00 86.50 82 TYR A C 1
ATOM 632 O O . TYR A 1 82 ? 5.846 -5.550 12.605 1.00 86.50 82 TYR A O 1
ATOM 640 N N . ARG A 1 83 ? 4.953 -3.486 12.588 1.00 84.25 83 ARG A N 1
ATOM 641 C CA . ARG A 1 83 ? 3.580 -3.906 12.344 1.00 84.25 83 ARG A CA 1
ATOM 642 C C . ARG A 1 83 ? 2.912 -2.901 11.426 1.00 84.25 83 ARG A C 1
ATOM 644 O O . ARG A 1 83 ? 2.993 -1.697 11.665 1.00 84.25 83 ARG A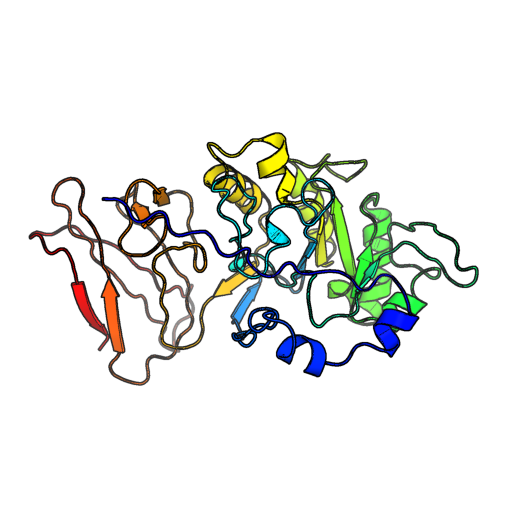 O 1
ATOM 651 N N . PHE A 1 84 ? 2.217 -3.402 10.416 1.00 87.62 84 PHE A N 1
ATOM 652 C CA . PHE A 1 84 ? 1.367 -2.585 9.566 1.00 87.62 84 PHE A CA 1
ATOM 653 C C . PHE A 1 84 ? -0.093 -2.718 10.013 1.00 87.62 84 PHE A C 1
ATOM 655 O O . PHE A 1 84 ? -0.601 -3.826 10.169 1.00 87.62 84 PHE A O 1
ATOM 662 N N . PHE A 1 85 ? -0.757 -1.588 10.259 1.00 85.31 85 PHE A N 1
ATOM 663 C CA . PHE A 1 85 ? -2.127 -1.543 10.794 1.00 85.31 85 PHE A CA 1
ATOM 664 C C . PHE A 1 85 ? -3.020 -0.509 10.090 1.00 85.31 85 PHE A C 1
ATOM 666 O O . PHE A 1 85 ? -4.131 -0.235 10.539 1.00 85.31 85 PHE A O 1
ATOM 673 N N . LEU A 1 86 ? -2.550 0.071 8.982 1.00 87.81 86 LEU A N 1
ATOM 674 C CA . LEU A 1 86 ? -3.263 1.091 8.204 1.00 87.81 86 LEU A CA 1
ATOM 675 C C . LEU A 1 86 ? -3.888 0.488 6.939 1.00 87.81 86 LEU A C 1
ATOM 677 O O . LEU A 1 86 ? -3.896 1.091 5.869 1.00 87.81 86 LEU A O 1
ATOM 681 N N . TRP A 1 87 ? -4.437 -0.722 7.081 1.00 86.44 87 TRP A N 1
ATOM 682 C CA . TRP A 1 87 ? -5.061 -1.503 6.007 1.00 86.44 87 TRP A CA 1
ATOM 683 C C . TRP A 1 87 ? -6.177 -0.746 5.282 1.00 86.44 87 TRP A C 1
ATOM 685 O O . TRP A 1 87 ? -6.343 -0.900 4.079 1.00 86.44 87 TRP A O 1
ATOM 695 N N . SER A 1 88 ? -6.896 0.138 5.981 1.00 84.19 88 SER A N 1
ATOM 696 C CA . SER A 1 88 ? -7.943 0.977 5.386 1.00 84.19 88 SER A CA 1
ATOM 697 C C . SER A 1 88 ? -7.430 2.009 4.379 1.00 84.19 88 SER A C 1
ATOM 699 O O . SER A 1 88 ? -8.246 2.633 3.709 1.00 84.19 88 SER A O 1
ATOM 701 N N . SER A 1 89 ? -6.116 2.232 4.308 1.00 87.69 89 SER A N 1
ATOM 702 C CA . SER A 1 89 ? -5.477 3.242 3.458 1.00 87.69 89 SER A CA 1
ATOM 703 C C . SER A 1 89 ? -4.784 2.658 2.224 1.00 87.69 89 SER A C 1
ATOM 705 O O . SER A 1 89 ? -4.164 3.417 1.480 1.00 87.69 89 SER A O 1
ATOM 707 N N . ILE A 1 90 ? -4.849 1.340 2.009 1.00 90.50 90 ILE A N 1
ATOM 708 C CA . ILE A 1 90 ? -4.209 0.667 0.873 1.00 90.50 90 ILE A CA 1
ATOM 709 C C . ILE A 1 90 ? -5.200 -0.225 0.129 1.00 90.50 90 ILE A C 1
ATOM 711 O O . ILE A 1 90 ? -6.033 -0.875 0.749 1.00 90.50 90 ILE A O 1
ATOM 715 N N . ASP A 1 91 ? -5.046 -0.311 -1.189 1.00 89.75 91 ASP A N 1
ATOM 716 C CA . ASP A 1 91 ? -5.871 -1.166 -2.047 1.00 89.75 91 ASP A CA 1
ATOM 717 C C . ASP A 1 91 ? -5.228 -2.537 -2.278 1.00 89.75 91 ASP A C 1
ATOM 719 O O . ASP A 1 91 ? -5.919 -3.541 -2.444 1.00 89.75 91 ASP A O 1
ATOM 723 N N . VAL A 1 92 ? -3.893 -2.581 -2.338 1.00 89.69 92 VAL A N 1
ATOM 724 C CA . VAL A 1 92 ? -3.131 -3.790 -2.663 1.00 89.69 92 VAL A CA 1
ATOM 725 C C . VAL A 1 92 ? -1.986 -3.955 -1.675 1.00 89.69 92 VAL A C 1
ATOM 727 O O . VAL A 1 92 ? -1.168 -3.056 -1.497 1.00 89.69 92 VAL A O 1
ATOM 730 N N . PHE A 1 93 ? -1.879 -5.135 -1.077 1.00 88.44 93 PHE A N 1
ATOM 731 C CA . PHE A 1 93 ? -0.705 -5.551 -0.318 1.00 88.44 93 PHE A CA 1
ATOM 732 C C . PHE A 1 93 ? 0.040 -6.618 -1.120 1.00 88.44 93 PHE A C 1
ATOM 734 O O . PHE A 1 93 ? -0.571 -7.598 -1.556 1.00 88.44 93 PHE A O 1
ATOM 741 N N . VAL A 1 94 ? 1.342 -6.424 -1.357 1.00 75.75 94 VAL A N 1
ATOM 742 C CA . VAL A 1 94 ? 2.161 -7.366 -2.140 1.00 75.75 94 VAL A CA 1
ATOM 743 C C . VAL A 1 94 ? 2.403 -8.630 -1.323 1.00 75.75 94 VAL A C 1
ATOM 745 O O . VAL A 1 94 ? 3.429 -8.771 -0.672 1.00 75.75 94 VAL A O 1
ATOM 748 N N . TYR A 1 95 ? 1.428 -9.534 -1.348 1.00 63.44 95 TYR A N 1
ATOM 749 C CA . TYR A 1 95 ? 1.555 -10.884 -0.808 1.00 63.44 95 TYR A CA 1
ATOM 750 C C . TYR A 1 95 ? 0.636 -11.890 -1.516 1.00 63.44 95 TYR A C 1
ATOM 752 O O . TYR A 1 95 ? 0.979 -13.067 -1.556 1.00 63.44 95 TYR A O 1
ATOM 760 N N . PHE A 1 96 ? -0.483 -11.466 -2.137 1.00 61.25 96 PHE A N 1
ATOM 761 C CA . PHE A 1 96 ? -1.433 -12.403 -2.761 1.00 61.25 96 PHE A CA 1
ATOM 762 C C . PHE A 1 96 ? -2.186 -11.863 -3.999 1.00 61.25 96 PHE A C 1
ATOM 764 O O . PHE A 1 96 ? -2.439 -10.669 -4.138 1.00 61.25 96 PHE A O 1
ATOM 771 N N . SER A 1 97 ? -2.637 -12.802 -4.844 1.00 70.00 97 SER A N 1
ATOM 772 C CA . SER A 1 97 ? -3.673 -12.716 -5.904 1.00 70.00 97 SER A CA 1
ATOM 773 C C . SER A 1 97 ? -3.402 -11.956 -7.209 1.00 70.00 97 SER A C 1
ATOM 775 O O . SER A 1 97 ? -4.115 -12.217 -8.175 1.00 70.00 97 SER A O 1
ATOM 777 N N . LEU A 1 98 ? -2.394 -11.083 -7.279 1.00 86.88 98 LEU A N 1
ATOM 778 C CA . LEU A 1 98 ? -2.070 -10.331 -8.500 1.00 86.88 98 LEU A CA 1
ATOM 779 C C . LEU A 1 98 ? -0.686 -10.692 -9.038 1.00 86.88 98 LEU A C 1
ATOM 781 O O . LEU A 1 98 ? 0.275 -10.821 -8.278 1.00 86.88 98 LEU A O 1
ATOM 785 N N . VAL A 1 99 ? -0.568 -10.776 -10.361 1.00 93.25 99 VAL A N 1
ATOM 786 C CA . VAL A 1 99 ? 0.709 -10.826 -11.071 1.00 93.25 99 VAL A CA 1
ATOM 787 C C . VAL A 1 99 ? 1.089 -9.398 -11.448 1.00 93.25 99 VAL A C 1
ATOM 789 O O . VAL A 1 99 ? 0.510 -8.808 -12.359 1.00 93.25 99 VAL A O 1
ATOM 792 N N . ILE A 1 100 ? 2.066 -8.827 -10.744 1.00 95.19 100 ILE A N 1
ATOM 793 C CA . ILE A 1 100 ? 2.525 -7.448 -10.953 1.00 95.19 100 ILE A CA 1
ATOM 794 C C . ILE A 1 100 ? 3.967 -7.477 -11.448 1.00 95.19 100 ILE A C 1
ATOM 796 O O . ILE A 1 100 ? 4.851 -8.007 -10.776 1.00 95.19 100 ILE A O 1
ATOM 800 N N . TRP A 1 101 ? 4.213 -6.896 -12.619 1.00 97.19 101 TRP A N 1
ATOM 801 C CA . TRP A 1 101 ? 5.556 -6.831 -13.184 1.00 97.19 101 TRP A CA 1
ATOM 802 C C . TRP A 1 101 ? 6.344 -5.668 -12.593 1.00 97.19 101 TRP A C 1
ATOM 804 O O . TRP A 1 101 ? 5.904 -4.526 -12.681 1.00 97.19 101 TRP A O 1
ATOM 814 N N . TYR A 1 102 ? 7.531 -5.918 -12.045 1.00 97.69 102 TYR A N 1
ATOM 815 C CA . TYR A 1 102 ? 8.432 -4.840 -11.643 1.00 97.69 102 TYR A CA 1
ATOM 816 C C . TYR A 1 102 ? 9.276 -4.377 -12.837 1.00 97.69 102 TYR A C 1
ATOM 818 O O . TYR A 1 102 ? 9.947 -5.193 -13.472 1.00 97.69 102 TYR A O 1
ATOM 826 N N . ASP A 1 103 ? 9.267 -3.074 -13.131 1.00 98.31 103 ASP A N 1
ATOM 827 C CA . ASP A 1 103 ? 10.010 -2.433 -14.225 1.00 98.31 103 ASP A CA 1
ATOM 828 C C . ASP A 1 103 ? 11.522 -2.617 -14.058 1.00 98.31 103 ASP A C 1
ATOM 830 O O . ASP A 1 103 ? 12.211 -1.786 -13.479 1.00 98.31 103 ASP A O 1
ATOM 834 N N . SER A 1 104 ? 12.034 -3.743 -14.542 1.00 97.75 104 SER A N 1
ATOM 835 C CA . SER A 1 104 ? 13.411 -4.182 -14.337 1.00 97.75 104 SER A CA 1
ATOM 836 C C . SER A 1 104 ? 13.964 -4.840 -15.590 1.00 97.75 104 SER A C 1
ATOM 838 O O . SER A 1 104 ? 14.876 -4.300 -16.205 1.00 97.75 104 SER A O 1
ATOM 840 N N . VAL A 1 105 ? 13.416 -5.986 -15.993 1.00 97.94 105 VAL A N 1
ATOM 841 C CA . VAL A 1 105 ? 13.835 -6.702 -17.201 1.00 97.94 105 VAL A CA 1
ATOM 842 C C . VAL A 1 105 ? 13.125 -6.131 -18.429 1.00 97.94 105 VAL A C 1
ATOM 844 O O . VAL A 1 105 ? 11.923 -5.864 -18.387 1.00 97.94 105 VAL A O 1
ATOM 847 N N . ILE A 1 106 ? 13.866 -5.947 -19.526 1.00 97.94 106 ILE A N 1
ATOM 848 C CA . ILE A 1 106 ? 13.334 -5.426 -20.792 1.00 97.94 106 ILE A CA 1
ATOM 849 C C . ILE A 1 106 ? 13.239 -6.490 -21.888 1.00 97.94 106 ILE A C 1
ATOM 851 O O . ILE A 1 106 ? 13.979 -7.468 -21.919 1.00 97.94 106 ILE A O 1
ATOM 855 N N . SER A 1 107 ? 12.334 -6.265 -22.833 1.00 96.06 107 SER A N 1
ATOM 856 C CA . SER A 1 107 ? 12.187 -7.019 -24.074 1.00 96.06 107 SER A CA 1
ATOM 857 C C . SER A 1 107 ? 12.832 -6.261 -25.245 1.00 96.06 107 SER A C 1
ATOM 859 O O . SER A 1 107 ? 12.806 -5.027 -25.257 1.00 96.06 107 SER A O 1
ATOM 861 N N . PRO A 1 108 ? 13.400 -6.959 -26.249 1.00 94.94 108 PRO A N 1
ATOM 862 C CA . PRO A 1 108 ? 13.480 -8.420 -26.382 1.00 94.94 108 PRO A CA 1
ATOM 863 C C . PRO A 1 108 ? 14.726 -9.054 -25.743 1.00 94.94 108 PRO A C 1
ATOM 865 O O . PRO A 1 108 ? 14.825 -10.277 -25.725 1.00 94.94 108 PRO A O 1
ATOM 868 N N . GLY A 1 109 ? 15.695 -8.259 -25.281 1.00 93.19 109 GLY A N 1
ATOM 869 C CA . GLY A 1 109 ? 17.019 -8.765 -24.904 1.00 93.19 109 GLY A CA 1
ATOM 870 C C . GLY A 1 109 ? 17.109 -9.402 -23.514 1.00 93.19 109 GLY A C 1
ATOM 871 O O . GLY A 1 109 ? 18.055 -10.143 -23.253 1.00 93.19 109 GLY A O 1
ATOM 872 N N . GLY A 1 110 ? 16.126 -9.180 -22.637 1.00 95.81 110 GLY A N 1
ATOM 873 C CA . GLY A 1 110 ? 16.114 -9.731 -21.282 1.00 95.81 110 GLY A CA 1
ATOM 874 C C . GLY A 1 110 ? 17.083 -9.033 -20.323 1.00 95.81 110 GLY A C 1
ATOM 875 O O . GLY A 1 110 ? 17.394 -9.578 -19.265 1.00 95.81 110 GLY A O 1
ATOM 876 N N . GLU A 1 111 ? 17.595 -7.850 -20.669 1.00 97.81 111 GLU A N 1
ATOM 877 C CA . GLU A 1 111 ? 18.550 -7.126 -19.836 1.00 97.81 111 GLU A CA 1
ATOM 878 C C . GLU A 1 111 ? 17.886 -6.510 -18.601 1.00 97.81 111 GLU A C 1
ATOM 880 O O . GLU A 1 111 ? 16.768 -6.000 -18.662 1.00 97.81 111 GLU A O 1
ATOM 885 N N . LEU A 1 112 ? 18.619 -6.476 -17.485 1.00 97.94 112 LEU A N 1
ATOM 886 C CA . LEU A 1 112 ? 18.235 -5.716 -16.298 1.00 97.94 112 LEU A CA 1
ATOM 887 C C . LEU A 1 112 ? 18.467 -4.216 -16.546 1.00 97.94 112 LEU A C 1
ATOM 889 O O . LEU A 1 112 ? 19.599 -3.732 -16.475 1.00 97.94 112 LEU A O 1
ATOM 893 N N . LYS A 1 113 ? 17.396 -3.482 -16.857 1.00 98.06 113 LYS A N 1
ATOM 894 C CA . LYS A 1 113 ? 17.406 -2.042 -17.119 1.00 98.06 113 LYS A CA 1
ATOM 895 C C . LYS A 1 113 ? 16.058 -1.385 -16.794 1.00 98.06 113 LYS A C 1
ATOM 897 O O . LYS A 1 113 ? 15.147 -1.374 -17.620 1.00 98.06 113 LYS A O 1
ATOM 902 N N . TRP A 1 114 ? 15.990 -0.715 -15.648 1.00 98.38 114 TRP A N 1
ATOM 903 C CA . TRP A 1 114 ? 14.837 0.097 -15.244 1.00 98.38 114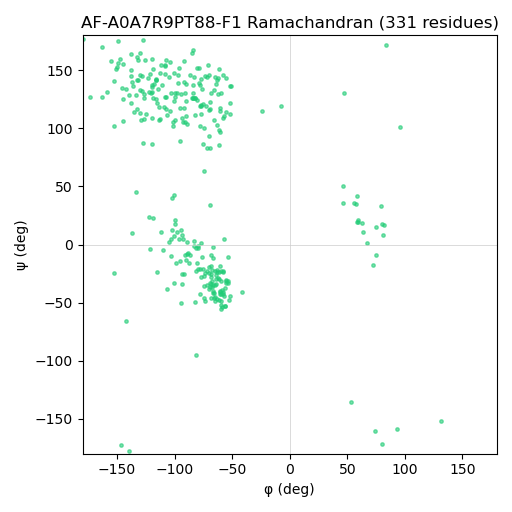 TRP A CA 1
ATOM 904 C C . TRP A 1 114 ? 14.553 1.220 -16.250 1.00 98.38 114 TRP A C 1
ATOM 906 O O . TRP A 1 114 ? 15.466 1.957 -16.640 1.00 98.38 114 TRP A O 1
ATOM 916 N N . GLN A 1 115 ? 13.297 1.350 -16.680 1.00 98.50 115 GLN A N 1
ATOM 917 C CA . GLN A 1 115 ? 12.869 2.406 -17.602 1.00 98.50 115 GLN A CA 1
ATOM 918 C C . GLN A 1 115 ? 12.336 3.638 -16.856 1.00 98.50 115 GLN A C 1
ATOM 920 O O . GLN A 1 115 ? 12.421 4.749 -17.377 1.00 98.50 115 GLN A O 1
ATOM 925 N N . ASN A 1 116 ? 11.843 3.446 -15.628 1.00 98.62 116 ASN A N 1
ATOM 926 C CA . ASN A 1 116 ? 11.123 4.420 -14.799 1.00 98.62 116 ASN A CA 1
ATOM 927 C C . ASN A 1 116 ? 9.782 4.872 -15.398 1.00 98.62 116 ASN A C 1
ATOM 929 O O . ASN A 1 116 ? 9.180 5.836 -14.933 1.00 98.62 116 ASN A O 1
ATOM 933 N N . GLU A 1 117 ? 9.327 4.200 -16.451 1.00 98.75 117 GLU A N 1
ATOM 934 C CA . GLU A 1 117 ? 8.115 4.505 -17.202 1.00 98.75 117 GLU A CA 1
ATOM 935 C C . GLU A 1 117 ? 7.598 3.249 -17.899 1.00 98.75 117 GLU A C 1
ATOM 937 O O . GLU A 1 117 ? 8.361 2.327 -18.195 1.00 98.75 117 GLU A O 1
ATOM 942 N N . LEU A 1 118 ? 6.311 3.232 -18.229 1.00 98.69 118 LEU A N 1
ATOM 943 C CA . LEU A 1 118 ? 5.764 2.258 -19.162 1.00 98.69 118 LEU A CA 1
ATOM 944 C C . LEU A 1 118 ? 6.135 2.678 -20.590 1.00 98.69 118 LEU A C 1
ATOM 946 O O . LEU A 1 118 ? 5.732 3.745 -21.050 1.00 98.69 118 LEU A O 1
ATOM 950 N N . ASN A 1 119 ? 6.876 1.844 -21.317 1.00 98.00 119 ASN A N 1
ATOM 951 C CA . ASN A 1 119 ? 7.258 2.095 -22.706 1.00 98.00 119 ASN A CA 1
ATOM 952 C C . ASN A 1 119 ? 7.342 0.798 -23.529 1.00 98.00 119 ASN A C 1
ATOM 954 O O . ASN A 1 119 ? 6.941 -0.270 -23.084 1.00 98.00 119 ASN A O 1
ATOM 958 N N . CYS A 1 120 ? 7.827 0.873 -24.771 1.00 97.50 120 CYS A N 1
ATOM 959 C CA . CYS A 1 120 ? 7.884 -0.293 -25.661 1.00 97.50 120 CYS A CA 1
ATOM 960 C C . CYS A 1 120 ? 8.761 -1.444 -25.144 1.00 97.50 120 CYS A C 1
ATOM 962 O O . CYS A 1 120 ? 8.545 -2.580 -25.553 1.00 97.50 120 CYS A O 1
ATOM 964 N N . ASN A 1 121 ? 9.726 -1.165 -24.266 1.00 98.38 121 ASN A N 1
ATOM 965 C CA . ASN A 1 121 ? 10.680 -2.157 -23.777 1.00 98.38 121 ASN A CA 1
ATOM 966 C C . ASN A 1 121 ? 10.098 -3.015 -22.647 1.00 98.38 121 ASN A C 1
ATOM 968 O O . ASN A 1 121 ? 10.578 -4.121 -22.426 1.00 98.38 121 ASN A O 1
ATOM 972 N N . ASN A 1 122 ? 9.077 -2.529 -21.935 1.00 98.44 122 ASN A N 1
ATOM 973 C CA . ASN A 1 122 ? 8.416 -3.266 -20.853 1.00 98.44 122 ASN A CA 1
ATOM 974 C C . ASN A 1 122 ? 6.906 -3.481 -21.083 1.00 98.44 122 ASN A C 1
ATOM 976 O O . ASN A 1 122 ? 6.274 -4.220 -20.328 1.00 98.44 122 ASN A O 1
ATOM 980 N N . TRP A 1 123 ? 6.339 -2.922 -22.162 1.00 97.44 123 TRP A N 1
ATOM 981 C CA . TRP A 1 123 ? 4.922 -3.051 -22.516 1.00 97.44 123 TRP A CA 1
ATOM 982 C C . TRP A 1 123 ? 4.436 -4.499 -22.555 1.00 97.44 123 TRP A C 1
ATOM 984 O O . TRP A 1 123 ? 3.366 -4.795 -22.039 1.00 97.44 123 TRP A O 1
ATOM 994 N N . CYS A 1 124 ? 5.213 -5.409 -23.147 1.00 97.56 124 CYS A N 1
ATOM 995 C CA . CYS A 1 124 ? 4.797 -6.806 -23.277 1.00 97.56 124 CYS A CA 1
ATOM 996 C C . CYS A 1 124 ? 4.583 -7.495 -21.924 1.00 97.56 124 CYS A C 1
ATOM 998 O O . CYS A 1 124 ? 3.758 -8.396 -21.834 1.00 97.56 124 CYS A O 1
ATOM 1000 N N . PHE A 1 125 ? 5.301 -7.075 -20.880 1.00 98.06 125 PHE A N 1
ATOM 1001 C CA . PHE A 1 125 ? 5.102 -7.608 -19.537 1.00 98.06 125 PHE A CA 1
ATOM 1002 C C . PHE A 1 125 ? 3.870 -6.993 -18.883 1.00 98.06 125 PHE A C 1
ATOM 1004 O O . PHE A 1 125 ? 3.062 -7.713 -18.316 1.00 98.06 125 PHE A O 1
ATOM 1011 N N . PHE A 1 126 ? 3.672 -5.680 -19.028 1.00 98.06 126 PHE A N 1
ATOM 1012 C CA . PHE A 1 126 ? 2.461 -5.012 -18.548 1.00 98.06 126 PHE A CA 1
ATOM 1013 C C . PHE A 1 126 ? 1.179 -5.581 -19.179 1.00 98.06 126 PHE A C 1
ATOM 1015 O O . PHE A 1 126 ? 0.173 -5.750 -18.495 1.00 98.06 126 PHE A O 1
ATOM 1022 N N . ASP A 1 127 ? 1.217 -5.904 -20.471 1.00 97.69 127 ASP A N 1
ATOM 1023 C CA . ASP A 1 127 ? 0.092 -6.509 -21.192 1.00 97.69 127 ASP A CA 1
ATOM 1024 C C . ASP A 1 127 ? -0.210 -7.941 -20.715 1.00 97.69 127 ASP A C 1
ATOM 1026 O O . ASP A 1 127 ? -1.363 -8.359 -20.684 1.00 97.69 127 ASP A O 1
ATOM 1030 N N . ALA A 1 128 ? 0.820 -8.676 -20.285 1.00 97.38 128 ALA A N 1
ATOM 1031 C CA . ALA A 1 128 ? 0.700 -10.040 -19.772 1.00 97.38 128 ALA A CA 1
ATOM 1032 C C . ALA A 1 128 ? 0.375 -10.123 -18.266 1.00 97.38 128 ALA A C 1
ATOM 1034 O O . ALA A 1 128 ? 0.113 -11.217 -17.764 1.00 97.38 128 ALA A O 1
ATOM 1035 N N . CYS A 1 129 ? 0.418 -9.001 -17.544 1.00 96.94 129 CYS A N 1
ATOM 1036 C CA . CYS A 1 129 ? 0.275 -8.930 -16.091 1.00 96.94 129 CYS A CA 1
ATOM 1037 C C . CYS A 1 129 ? -0.930 -8.074 -15.673 1.00 96.94 129 CYS A C 1
ATOM 1039 O O . CYS A 1 129 ? -1.388 -7.190 -16.405 1.00 96.94 129 CYS A O 1
ATOM 1041 N N . ASP A 1 130 ? -1.409 -8.276 -14.444 1.00 95.94 130 ASP A N 1
ATOM 1042 C CA . ASP A 1 130 ? -2.503 -7.488 -13.863 1.00 95.94 130 ASP A CA 1
ATOM 1043 C C . ASP A 1 130 ? -2.118 -6.017 -13.682 1.00 95.94 130 ASP A C 1
ATOM 1045 O O . ASP A 1 130 ? -2.979 -5.138 -13.717 1.00 95.94 130 ASP A O 1
ATOM 1049 N N . ALA A 1 131 ? -0.822 -5.737 -13.524 1.00 97.25 131 ALA A N 1
ATOM 1050 C CA . ALA A 1 131 ? -0.285 -4.393 -13.371 1.00 97.25 131 ALA A CA 1
ATOM 1051 C C . ALA A 1 131 ? 1.230 -4.327 -13.625 1.00 97.25 131 ALA A C 1
ATOM 1053 O O . ALA A 1 131 ? 1.915 -5.351 -13.701 1.00 97.25 131 ALA A O 1
ATOM 1054 N N . ILE A 1 132 ? 1.763 -3.104 -13.701 1.00 98.38 132 ILE A N 1
ATOM 1055 C CA . ILE A 1 132 ? 3.206 -2.827 -13.672 1.00 98.38 132 ILE A CA 1
ATOM 1056 C C . ILE A 1 132 ? 3.551 -1.929 -12.481 1.00 98.38 132 ILE A C 1
ATOM 1058 O O . ILE A 1 132 ? 2.877 -0.936 -12.228 1.00 98.38 132 ILE A O 1
ATOM 1062 N N . PHE A 1 133 ? 4.622 -2.263 -11.769 1.00 97.94 133 PHE A N 1
ATOM 1063 C CA . PHE A 1 133 ? 5.258 -1.454 -10.738 1.00 97.94 133 PHE A CA 1
ATOM 1064 C C . PHE A 1 133 ? 6.508 -0.808 -11.351 1.00 97.94 133 PHE A C 1
ATOM 1066 O O . PHE A 1 133 ? 7.527 -1.462 -11.565 1.00 97.94 133 PHE A O 1
ATOM 1073 N N . LEU A 1 134 ? 6.424 0.492 -11.639 1.00 98.69 134 LEU A N 1
ATOM 1074 C CA . LEU A 1 134 ? 7.519 1.288 -12.190 1.00 98.69 134 LEU A CA 1
ATOM 1075 C C . LEU A 1 134 ? 8.622 1.548 -11.159 1.00 98.69 134 LEU A C 1
ATOM 1077 O O . LEU A 1 134 ? 8.343 1.806 -9.989 1.00 98.69 134 LEU A O 1
ATOM 1081 N N . ASN A 1 135 ? 9.877 1.570 -11.605 1.00 98.38 135 ASN A N 1
ATOM 1082 C CA . ASN A 1 135 ? 10.994 1.939 -10.743 1.00 98.38 135 ASN A CA 1
ATOM 1083 C C . ASN A 1 135 ? 10.870 3.382 -10.220 1.00 98.38 135 ASN A C 1
ATOM 1085 O O . ASN A 1 135 ? 10.315 4.251 -10.888 1.00 98.38 135 ASN A O 1
ATOM 1089 N N . TYR A 1 136 ? 11.428 3.654 -9.040 1.00 97.19 136 TYR A N 1
ATOM 1090 C CA . TYR A 1 136 ? 11.196 4.883 -8.267 1.00 97.19 136 TYR A CA 1
ATOM 1091 C C . TYR A 1 136 ? 12.047 6.102 -8.677 1.00 97.19 136 TYR A C 1
ATOM 1093 O O . TYR A 1 136 ? 11.945 7.156 -8.051 1.00 97.19 136 TYR A O 1
ATOM 1101 N N . THR A 1 137 ? 12.874 6.005 -9.725 1.00 97.88 137 THR A N 1
ATOM 1102 C CA . THR A 1 137 ? 13.723 7.117 -10.209 1.00 97.88 137 THR A CA 1
ATOM 1103 C C . THR A 1 137 ? 13.137 7.824 -11.437 1.00 97.88 137 THR A C 1
ATOM 1105 O O . THR A 1 137 ? 13.840 8.104 -12.408 1.00 97.88 137 THR A O 1
ATOM 1108 N N . TRP A 1 138 ? 11.827 8.061 -11.423 1.00 98.44 138 TRP A N 1
ATOM 1109 C CA . TRP A 1 138 ? 11.074 8.728 -12.489 1.00 98.44 138 TRP A CA 1
ATOM 1110 C C . TRP A 1 138 ? 11.111 10.261 -12.375 1.00 98.44 138 TRP A C 1
ATOM 1112 O O . TRP A 1 138 ? 11.437 10.836 -11.337 1.00 98.44 138 TRP A O 1
ATOM 1122 N N . ASN A 1 139 ? 10.736 10.937 -13.461 1.00 97.88 139 ASN A N 1
ATOM 1123 C CA . ASN A 1 139 ? 10.416 12.368 -13.496 1.00 97.88 139 ASN A CA 1
ATOM 1124 C C . ASN A 1 139 ? 9.039 12.611 -14.148 1.00 97.88 139 ASN A C 1
ATOM 1126 O O . ASN A 1 139 ? 8.412 11.683 -14.654 1.00 97.88 139 ASN A O 1
ATOM 1130 N N . GLU A 1 140 ? 8.563 13.859 -14.186 1.00 98.00 140 GLU A N 1
ATOM 1131 C CA . GLU A 1 140 ? 7.247 14.194 -14.765 1.00 98.00 140 GLU A CA 1
ATOM 1132 C C . GLU A 1 140 ? 7.061 13.735 -16.222 1.00 98.00 140 GLU A C 1
ATOM 1134 O O . GLU A 1 140 ? 5.952 13.387 -16.623 1.00 98.00 140 GLU A O 1
ATOM 1139 N N . THR A 1 141 ? 8.124 13.725 -17.034 1.00 98.44 141 THR A N 1
ATOM 1140 C CA . THR A 1 141 ? 8.042 13.244 -18.424 1.00 98.44 141 THR A CA 1
ATOM 1141 C C . THR A 1 141 ? 7.755 11.747 -18.453 1.00 98.44 141 THR A C 1
ATOM 1143 O O . THR A 1 141 ? 6.906 11.307 -19.222 1.00 98.44 141 THR A O 1
ATOM 1146 N N . ASN A 1 142 ? 8.397 10.976 -17.571 1.00 98.69 142 ASN A N 1
ATOM 1147 C CA . ASN A 1 142 ? 8.148 9.541 -17.438 1.00 98.69 142 ASN A CA 1
ATOM 1148 C C . ASN A 1 142 ? 6.693 9.242 -17.044 1.00 98.69 142 ASN A C 1
ATOM 1150 O O . ASN A 1 142 ? 6.074 8.332 -17.602 1.00 98.69 142 ASN A O 1
ATOM 1154 N N . LEU A 1 143 ? 6.123 10.033 -16.126 1.00 98.75 143 LEU A N 1
ATOM 1155 C CA . LEU A 1 143 ? 4.723 9.892 -15.713 1.00 98.75 143 LEU A CA 1
ATOM 1156 C C . LEU A 1 143 ? 3.761 10.157 -16.876 1.00 98.75 143 LEU A C 1
ATOM 1158 O O . LEU A 1 143 ? 2.871 9.347 -17.130 1.00 98.75 143 LEU A O 1
ATOM 1162 N N . LYS A 1 144 ? 3.973 11.246 -17.627 1.00 98.50 144 LYS A N 1
ATOM 1163 C CA . LYS A 1 144 ? 3.155 11.588 -18.805 1.00 98.50 144 LYS A CA 1
ATOM 1164 C C . LYS A 1 144 ? 3.204 10.492 -19.863 1.00 98.50 144 LYS A C 1
ATOM 1166 O O . LYS A 1 144 ? 2.152 10.028 -20.293 1.00 98.50 144 LYS A O 1
ATOM 1171 N N . THR A 1 145 ? 4.400 10.015 -20.210 1.00 98.44 145 THR A N 1
ATOM 1172 C CA . THR A 1 145 ? 4.577 8.905 -21.160 1.00 98.44 145 THR A CA 1
ATOM 1173 C C . THR A 1 145 ? 3.828 7.652 -20.706 1.00 98.44 145 THR A C 1
ATOM 1175 O O . THR A 1 145 ? 3.157 6.999 -21.509 1.00 98.44 145 THR A O 1
ATOM 1178 N N . SER A 1 146 ? 3.921 7.320 -19.414 1.00 98.69 146 SER A N 1
ATOM 1179 C CA . SER A 1 146 ? 3.269 6.137 -18.847 1.00 98.69 146 SER A CA 1
ATOM 1180 C C . SER A 1 146 ? 1.746 6.250 -18.899 1.00 98.69 146 SER A C 1
ATOM 1182 O O . SER A 1 146 ? 1.078 5.316 -19.347 1.00 98.69 146 SER A O 1
ATOM 1184 N N . TYR A 1 147 ? 1.206 7.408 -18.506 1.00 98.56 147 TYR A N 1
ATOM 1185 C CA . TYR A 1 147 ? -0.220 7.706 -18.595 1.00 98.56 147 TYR A CA 1
ATOM 1186 C C . TYR A 1 147 ? -0.722 7.619 -20.032 1.00 98.56 147 TYR A C 1
ATOM 1188 O O . TYR A 1 147 ? -1.647 6.862 -20.300 1.00 98.56 147 TYR A O 1
ATOM 1196 N N . GLU A 1 148 ? -0.094 8.327 -20.974 1.00 97.94 148 GLU A N 1
ATOM 1197 C CA . GLU A 1 148 ? -0.546 8.375 -22.369 1.00 97.94 148 GLU A CA 1
ATOM 1198 C C . GLU A 1 148 ? -0.637 6.981 -22.996 1.00 97.94 148 GLU A C 1
ATOM 1200 O O . GLU A 1 148 ? -1.571 6.698 -23.747 1.00 97.94 148 GLU A O 1
ATOM 1205 N N . ARG A 1 149 ? 0.305 6.091 -22.665 1.00 96.88 149 ARG A N 1
ATOM 1206 C CA . ARG A 1 149 ? 0.311 4.705 -23.147 1.00 96.88 149 ARG A CA 1
ATOM 1207 C C . ARG A 1 149 ? -0.755 3.848 -22.475 1.00 96.88 149 ARG A C 1
ATOM 1209 O O . ARG A 1 149 ? -1.493 3.149 -23.164 1.00 96.88 149 ARG A O 1
ATOM 1216 N N . ALA A 1 150 ? -0.855 3.891 -21.149 1.00 97.81 150 AL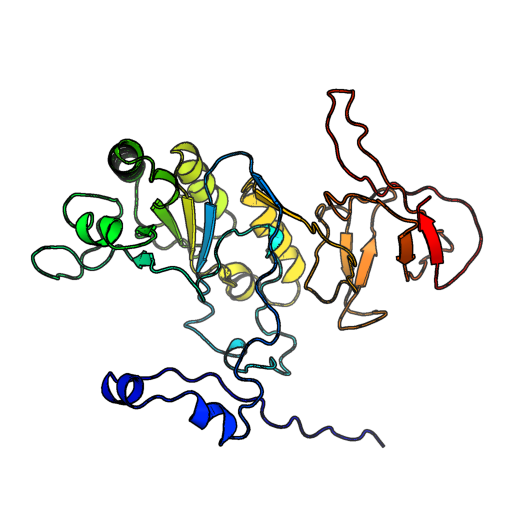A A N 1
ATOM 1217 C CA . ALA A 1 150 ? -1.802 3.058 -20.412 1.00 97.81 150 ALA A CA 1
ATOM 1218 C C . ALA A 1 150 ? -3.259 3.520 -20.592 1.00 97.81 150 ALA A C 1
ATOM 1220 O O . ALA A 1 150 ? -4.176 2.699 -20.667 1.00 97.81 150 ALA A O 1
ATOM 1221 N N . HIS A 1 151 ? -3.481 4.830 -20.713 1.00 96.81 151 HIS A N 1
ATOM 1222 C CA . HIS A 1 151 ? -4.800 5.437 -20.868 1.00 96.81 151 HIS A CA 1
ATOM 1223 C C . HIS A 1 151 ? -5.473 5.040 -22.188 1.00 96.81 151 HIS A C 1
ATOM 1225 O O . HIS A 1 151 ? -6.678 4.792 -22.208 1.00 96.81 151 HIS A O 1
ATOM 1231 N N . GLN A 1 152 ? -4.704 4.866 -23.271 1.00 92.25 152 GLN A N 1
ATOM 1232 C CA . GLN A 1 152 ? -5.222 4.358 -24.554 1.00 92.25 152 GLN A CA 1
ATOM 1233 C C . GLN A 1 152 ? -5.931 3.003 -24.411 1.00 92.25 152 GLN A C 1
ATOM 1235 O O . GLN A 1 152 ? -6.891 2.731 -25.129 1.00 92.25 152 GLN A O 1
ATOM 1240 N N . MET A 1 153 ? -5.499 2.193 -23.443 1.00 93.31 153 MET A N 1
ATOM 1241 C CA . MET A 1 153 ? -6.067 0.881 -23.129 1.00 93.31 153 MET A CA 1
ATOM 1242 C C . MET A 1 153 ? -6.964 0.896 -21.883 1.00 93.31 153 MET A C 1
ATOM 1244 O O . MET A 1 153 ? -7.432 -0.157 -21.462 1.00 93.31 153 MET A O 1
ATOM 1248 N N . ARG A 1 154 ? -7.220 2.074 -21.291 1.00 95.88 154 ARG A N 1
ATOM 1249 C CA . ARG A 1 154 ? -7.968 2.259 -20.032 1.00 95.88 154 ARG A CA 1
ATOM 1250 C C . ARG A 1 154 ? -7.374 1.500 -18.838 1.00 95.88 154 ARG A C 1
ATOM 1252 O O . ARG A 1 154 ? -8.110 1.039 -17.972 1.00 95.88 154 ARG A O 1
ATOM 1259 N N . ARG A 1 155 ? -6.044 1.388 -18.791 1.00 97.44 155 ARG A N 1
ATOM 1260 C CA . ARG A 1 155 ? -5.291 0.708 -17.722 1.00 97.44 155 ARG A CA 1
ATOM 1261 C C . ARG A 1 155 ? -4.334 1.636 -16.969 1.00 97.44 155 ARG A C 1
ATOM 1263 O O . ARG A 1 155 ? -3.362 1.187 -16.376 1.00 97.44 155 ARG A O 1
ATOM 1270 N N . ASN A 1 156 ? -4.576 2.948 -16.984 1.00 97.62 156 ASN A N 1
ATOM 1271 C CA . ASN A 1 156 ? -3.721 3.922 -16.289 1.00 97.62 156 ASN A CA 1
ATOM 1272 C C . ASN A 1 156 ? -3.630 3.666 -14.772 1.00 97.62 156 ASN A C 1
ATOM 1274 O O . ASN A 1 156 ? -2.567 3.858 -14.191 1.00 97.62 156 ASN A O 1
ATOM 1278 N N . TYR A 1 157 ? -4.684 3.133 -14.149 1.00 96.88 157 TYR A N 1
ATOM 1279 C CA . TYR A 1 157 ? -4.668 2.748 -12.732 1.00 96.88 157 TYR A CA 1
ATOM 1280 C C . TYR A 1 157 ? -4.035 1.376 -12.448 1.00 96.88 157 TYR A C 1
ATOM 1282 O O . TYR A 1 157 ? -3.888 1.007 -11.283 1.00 96.88 157 TYR A O 1
ATOM 1290 N N . ASP A 1 158 ? -3.614 0.644 -13.482 1.00 97.75 158 ASP A N 1
ATOM 1291 C CA . ASP A 1 158 ? -2.816 -0.582 -13.346 1.00 97.75 158 ASP A CA 1
ATOM 1292 C C . ASP A 1 158 ? -1.308 -0.293 -13.502 1.00 97.75 158 ASP A C 1
ATOM 1294 O O . ASP A 1 158 ? -0.477 -1.199 -13.491 1.00 97.75 158 ASP A O 1
ATOM 1298 N N . VAL A 1 159 ? -0.936 0.983 -13.640 1.00 98.62 159 VAL A N 1
ATOM 1299 C CA . VAL A 1 159 ? 0.448 1.453 -13.572 1.00 98.62 159 VAL A CA 1
ATOM 1300 C C . VAL A 1 159 ? 0.688 2.018 -12.177 1.00 98.62 159 VAL A C 1
ATOM 1302 O O . VAL A 1 159 ? 0.199 3.095 -11.837 1.00 98.62 159 VAL A O 1
ATOM 1305 N N . PHE A 1 160 ? 1.451 1.288 -11.370 1.00 98.44 160 PHE A N 1
ATOM 1306 C CA . PHE A 1 160 ? 1.875 1.696 -10.040 1.00 98.44 160 PHE A CA 1
ATOM 1307 C C . PHE A 1 160 ? 3.239 2.378 -10.109 1.00 98.44 160 PHE A C 1
ATOM 1309 O O . PHE A 1 160 ? 4.267 1.748 -10.351 1.00 98.44 160 PHE A O 1
ATOM 1316 N N . VAL A 1 161 ? 3.255 3.686 -9.892 1.00 98.69 161 VAL A N 1
ATOM 1317 C CA . VAL A 1 161 ? 4.468 4.497 -9.839 1.00 98.69 161 VAL A CA 1
ATOM 1318 C C . VAL A 1 161 ? 5.209 4.199 -8.538 1.00 98.69 161 VAL A C 1
ATOM 1320 O O . VAL A 1 161 ? 4.666 4.415 -7.454 1.00 98.69 161 VAL A O 1
ATOM 1323 N N . GLY A 1 162 ? 6.443 3.707 -8.630 1.00 98.25 162 GLY A N 1
ATOM 1324 C CA . GLY A 1 162 ? 7.258 3.404 -7.460 1.00 98.25 162 GLY A CA 1
ATOM 1325 C C . GLY A 1 162 ? 7.635 4.640 -6.659 1.00 98.25 162 GLY A C 1
ATOM 1326 O O . GLY A 1 162 ? 8.107 5.629 -7.215 1.00 98.25 162 GLY A O 1
ATOM 1327 N N . ILE A 1 163 ? 7.471 4.574 -5.343 1.00 98.31 163 ILE A N 1
ATOM 1328 C CA . ILE A 1 163 ? 7.835 5.638 -4.411 1.00 98.31 163 ILE A CA 1
ATOM 1329 C C . ILE A 1 163 ? 8.679 5.020 -3.302 1.00 98.31 163 ILE A C 1
ATOM 1331 O O . ILE A 1 163 ? 8.166 4.305 -2.444 1.00 98.31 163 ILE A O 1
ATOM 1335 N N . ASP A 1 164 ? 9.981 5.297 -3.326 1.00 97.19 164 ASP A N 1
ATOM 1336 C CA . ASP A 1 164 ? 10.903 4.852 -2.283 1.00 97.19 164 ASP A CA 1
ATOM 1337 C C . ASP A 1 164 ? 10.844 5.803 -1.086 1.00 97.19 164 ASP A C 1
ATOM 1339 O O . ASP A 1 164 ? 11.307 6.947 -1.161 1.00 97.19 164 ASP A O 1
ATOM 1343 N N . VAL A 1 165 ? 10.313 5.317 0.035 1.00 97.44 165 VAL A N 1
ATOM 1344 C CA . VAL A 1 165 ? 10.162 6.108 1.262 1.00 97.44 165 VAL A CA 1
ATOM 1345 C C . VAL A 1 165 ? 11.524 6.453 1.878 1.00 97.44 165 VAL A C 1
ATOM 1347 O O . VAL A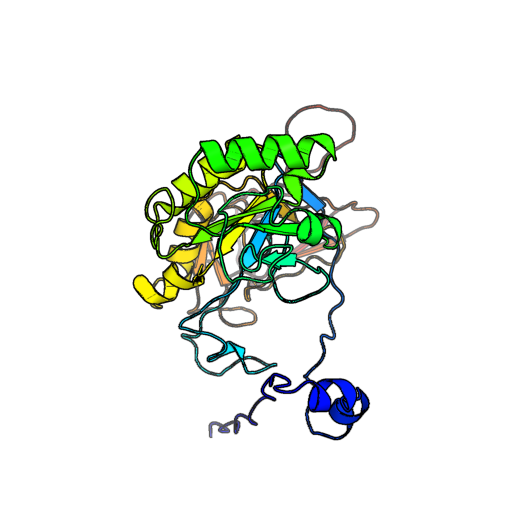 1 165 ? 11.640 7.471 2.551 1.00 97.44 165 VAL A O 1
ATOM 1350 N N . PHE A 1 166 ? 12.600 5.718 1.580 1.00 96.25 166 PHE A N 1
ATOM 1351 C CA . PHE A 1 166 ? 13.959 6.129 1.964 1.00 96.25 166 PHE A CA 1
ATOM 1352 C C . PHE A 1 166 ? 14.538 7.248 1.085 1.00 96.25 166 PHE A C 1
ATOM 1354 O O . PHE A 1 166 ? 15.569 7.826 1.432 1.00 96.25 166 PHE A O 1
ATOM 1361 N N . GLY A 1 167 ? 13.894 7.581 -0.037 1.00 96.31 167 GLY A N 1
ATOM 1362 C CA . GLY A 1 167 ? 14.261 8.730 -0.859 1.00 96.31 167 GLY A CA 1
ATOM 1363 C C . GLY A 1 167 ? 15.454 8.520 -1.791 1.00 96.31 167 GLY A C 1
ATOM 1364 O O . GLY A 1 167 ? 16.026 9.505 -2.262 1.00 96.31 167 GLY A O 1
ATOM 1365 N N . ARG A 1 168 ? 15.859 7.277 -2.092 1.00 95.19 168 ARG A N 1
ATOM 1366 C CA . ARG A 1 168 ? 17.040 6.985 -2.927 1.00 95.19 168 ARG A CA 1
ATOM 1367 C C . ARG A 1 168 ? 16.767 7.372 -4.382 1.00 95.19 168 ARG A C 1
ATOM 1369 O O . ARG A 1 168 ? 16.246 6.583 -5.163 1.00 95.19 168 ARG A O 1
ATOM 1376 N N . ASN A 1 169 ? 17.140 8.601 -4.749 1.00 95.00 169 ASN A N 1
ATOM 1377 C CA . ASN A 1 169 ? 16.849 9.220 -6.052 1.00 95.00 169 ASN A CA 1
ATOM 1378 C C . ASN A 1 169 ? 15.345 9.310 -6.379 1.00 95.00 169 ASN A C 1
ATOM 1380 O O . ASN A 1 169 ? 14.975 9.463 -7.542 1.00 95.00 169 ASN A O 1
ATOM 1384 N N . CYS A 1 170 ? 14.484 9.223 -5.364 1.00 97.12 170 CYS A N 1
ATOM 1385 C CA . CYS A 1 170 ? 13.044 9.371 -5.525 1.00 97.12 170 CYS A CA 1
ATOM 1386 C C . CYS A 1 170 ? 12.670 10.855 -5.521 1.00 97.12 170 CYS A C 1
ATOM 1388 O O . CYS A 1 170 ? 13.239 11.657 -4.770 1.00 97.12 170 CYS A O 1
ATOM 1390 N N . PHE A 1 171 ? 11.680 11.220 -6.333 1.00 97.69 171 PHE A N 1
ATOM 1391 C CA . PHE A 1 171 ? 11.107 12.562 -6.337 1.00 97.69 171 PHE A CA 1
ATOM 1392 C C . PHE A 1 171 ? 10.722 12.990 -4.908 1.00 97.69 171 PHE A C 1
ATOM 1394 O O . PHE A 1 171 ? 10.189 12.201 -4.132 1.00 97.69 171 PHE A O 1
ATOM 1401 N N . GLY A 1 172 ? 11.027 14.230 -4.521 1.00 96.12 172 GLY A N 1
ATOM 1402 C CA . GLY A 1 172 ? 10.709 14.749 -3.183 1.00 96.12 172 GLY A CA 1
ATOM 1403 C C . GLY A 1 172 ? 11.593 14.252 -2.028 1.00 96.12 172 GLY A C 1
ATOM 1404 O O . GLY A 1 172 ? 11.509 14.820 -0.945 1.00 96.12 172 GLY A O 1
ATOM 1405 N N . GLY A 1 173 ? 12.474 13.266 -2.240 1.00 96.31 173 GLY A N 1
ATOM 1406 C CA . GLY A 1 173 ? 13.510 12.879 -1.273 1.00 96.31 173 GLY A CA 1
ATOM 1407 C C . GLY A 1 173 ? 13.077 11.958 -0.122 1.00 96.31 173 GLY A C 1
ATOM 1408 O O . GLY A 1 173 ? 13.885 11.725 0.773 1.00 96.31 173 GLY A O 1
ATOM 1409 N N . GLY A 1 174 ? 11.855 11.413 -0.137 1.00 97.00 174 GLY A N 1
ATOM 1410 C CA . GLY A 1 174 ? 11.392 10.406 0.833 1.00 97.00 174 GLY A CA 1
ATOM 1411 C C . GLY A 1 174 ? 11.079 10.944 2.239 1.00 97.00 174 GLY A C 1
ATOM 1412 O O . GLY A 1 174 ? 10.820 12.132 2.442 1.00 97.00 174 GLY A O 1
ATOM 1413 N N . GLY A 1 175 ? 11.052 10.051 3.228 1.00 97.62 175 GLY A N 1
ATOM 1414 C CA . GLY A 1 175 ? 10.680 10.318 4.615 1.00 97.62 175 GLY A CA 1
ATOM 1415 C C . GLY A 1 175 ? 9.316 10.996 4.726 1.00 97.62 175 GLY A C 1
ATOM 1416 O O . GLY A 1 175 ? 8.376 10.653 4.009 1.00 97.62 175 GLY A O 1
ATOM 1417 N N . LEU A 1 176 ? 9.212 12.031 5.562 1.00 97.00 176 LEU A N 1
ATOM 1418 C CA . LEU A 1 176 ? 7.987 12.838 5.675 1.00 97.00 176 LEU A CA 1
ATOM 1419 C C . LEU A 1 176 ? 7.676 13.683 4.419 1.00 97.00 176 LEU A C 1
ATOM 1421 O O . LEU A 1 176 ? 6.582 14.232 4.326 1.00 97.00 176 LEU A O 1
ATOM 1425 N N . HIS A 1 177 ? 8.595 13.767 3.446 1.00 98.00 177 HIS A N 1
ATOM 1426 C CA . HIS A 1 177 ? 8.367 14.404 2.140 1.00 98.00 177 HIS A CA 1
ATOM 1427 C C . HIS A 1 177 ? 7.901 13.415 1.057 1.00 98.00 177 HIS A C 1
ATOM 1429 O O . HIS A 1 177 ? 7.720 13.801 -0.099 1.00 98.00 177 HIS A O 1
ATOM 1435 N N . THR A 1 178 ? 7.660 12.146 1.406 1.00 98.38 178 THR A N 1
ATOM 1436 C CA . THR A 1 178 ? 7.087 11.129 0.499 1.00 98.38 178 THR A CA 1
ATOM 1437 C C . THR A 1 178 ? 5.772 11.598 -0.132 1.00 98.38 178 THR A C 1
ATOM 1439 O O . THR A 1 178 ? 5.485 11.309 -1.294 1.00 98.38 178 THR A O 1
ATOM 1442 N N . ASN A 1 179 ? 5.003 12.416 0.588 1.00 97.75 179 ASN A N 1
ATOM 1443 C CA . ASN A 1 179 ? 3.783 13.036 0.084 1.00 97.75 179 ASN A CA 1
ATOM 1444 C C . ASN A 1 179 ? 3.987 13.909 -1.170 1.00 97.75 179 ASN A C 1
ATOM 1446 O O . ASN A 1 179 ? 3.038 14.146 -1.917 1.00 97.75 179 ASN A O 1
ATOM 1450 N N . LEU A 1 180 ? 5.198 14.414 -1.425 1.00 98.25 180 LEU A N 1
ATOM 1451 C CA . LEU A 1 180 ? 5.505 15.157 -2.648 1.00 98.25 180 LEU A CA 1
ATOM 1452 C C . LEU A 1 180 ? 5.472 14.238 -3.876 1.00 98.25 180 LEU A C 1
ATOM 1454 O O . LEU A 1 180 ? 4.847 14.591 -4.873 1.00 98.25 180 LEU A O 1
ATOM 1458 N N . ALA A 1 181 ? 6.089 13.055 -3.784 1.00 98.31 181 ALA A N 1
ATOM 1459 C CA . ALA A 1 181 ? 6.063 12.044 -4.842 1.00 98.31 181 ALA A CA 1
ATOM 1460 C C . ALA A 1 181 ? 4.651 11.503 -5.073 1.00 98.31 181 ALA A C 1
ATOM 1462 O O . ALA A 1 181 ? 4.205 11.425 -6.215 1.00 98.31 181 ALA A O 1
ATOM 1463 N N . VAL A 1 182 ? 3.936 11.196 -3.984 1.00 98.00 182 VAL A N 1
ATOM 1464 C CA . VAL A 1 182 ? 2.549 10.712 -4.036 1.00 98.00 182 VAL A CA 1
ATOM 1465 C C . VAL A 1 182 ? 1.664 11.697 -4.790 1.00 98.00 182 VAL A C 1
ATOM 1467 O O . VAL A 1 182 ? 1.017 11.321 -5.763 1.00 98.00 182 VAL A O 1
ATOM 1470 N N . ARG A 1 183 ? 1.677 12.977 -4.398 1.00 97.06 183 ARG A N 1
ATOM 1471 C CA . ARG A 1 183 ? 0.847 13.997 -5.051 1.00 97.06 183 ARG A CA 1
ATOM 1472 C C . ARG A 1 183 ? 1.174 14.159 -6.531 1.00 97.06 183 ARG A C 1
ATOM 1474 O O . ARG A 1 183 ? 0.250 14.315 -7.326 1.00 97.06 183 ARG A O 1
ATOM 1481 N N . GLU A 1 184 ? 2.451 14.110 -6.911 1.00 98.00 184 GLU A N 1
ATOM 1482 C CA . GLU A 1 184 ? 2.825 14.258 -8.320 1.00 98.00 184 GLU A CA 1
ATOM 1483 C C . GLU A 1 184 ? 2.405 13.044 -9.163 1.00 98.00 184 GLU A C 1
ATOM 1485 O O . GLU A 1 184 ? 1.913 13.226 -10.275 1.00 98.00 184 GLU A O 1
ATOM 1490 N N . ALA A 1 185 ? 2.514 11.822 -8.631 1.00 97.56 185 ALA A N 1
ATOM 1491 C CA . ALA A 1 185 ? 2.036 10.616 -9.308 1.00 97.56 185 ALA A CA 1
ATOM 1492 C C . ALA A 1 185 ? 0.505 10.614 -9.473 1.00 97.56 185 ALA A C 1
ATOM 1494 O O . ALA A 1 185 ? 0.000 10.428 -10.582 1.00 97.56 185 ALA A O 1
ATOM 1495 N N . LEU A 1 186 ? -0.239 10.904 -8.398 1.00 96.06 186 LEU A N 1
ATOM 1496 C CA . LEU A 1 186 ? -1.708 10.925 -8.413 1.00 96.06 186 LEU A CA 1
ATOM 1497 C C . LEU A 1 186 ? -2.278 12.010 -9.341 1.00 96.06 186 LEU A C 1
ATOM 1499 O O . LEU A 1 186 ? -3.295 11.795 -9.996 1.00 96.06 186 LEU A O 1
ATOM 1503 N N . LYS A 1 187 ? -1.599 13.159 -9.467 1.00 96.00 187 LYS A N 1
ATOM 1504 C CA . LYS A 1 187 ? -1.957 14.233 -10.414 1.00 96.00 187 LYS A CA 1
ATOM 1505 C C . LYS A 1 187 ? -1.955 13.775 -11.879 1.00 96.00 187 LYS A C 1
ATOM 1507 O O . LYS A 1 187 ? -2.622 14.398 -12.701 1.00 96.00 187 LYS A O 1
ATOM 1512 N N . HIS A 1 188 ? -1.224 12.709 -12.200 1.00 96.75 188 HIS A N 1
ATOM 1513 C CA . HIS A 1 188 ? -1.167 12.113 -13.535 1.00 96.75 188 HIS A CA 1
ATOM 1514 C C . HIS A 1 188 ? -2.151 10.944 -13.716 1.00 96.75 188 HIS A C 1
ATOM 1516 O O . HIS A 1 188 ? -2.033 10.210 -14.690 1.00 96.75 188 HIS A O 1
ATOM 1522 N N . GLU A 1 189 ? -3.107 10.754 -12.796 1.00 96.25 189 GLU A N 1
ATOM 1523 C CA . GLU A 1 189 ? -4.092 9.660 -12.835 1.00 96.25 189 GLU A CA 1
ATOM 1524 C C . GLU A 1 189 ? -3.446 8.263 -12.920 1.00 96.25 189 GLU A C 1
ATOM 1526 O O . GLU A 1 189 ? -3.953 7.356 -13.583 1.00 96.25 189 GLU A O 1
ATOM 1531 N N . LEU A 1 190 ? -2.306 8.095 -12.250 1.00 97.75 190 LEU A N 1
ATOM 1532 C CA . LEU A 1 190 ? -1.615 6.819 -12.083 1.00 97.75 190 LEU A CA 1
ATOM 1533 C C . LEU A 1 190 ? -1.773 6.328 -10.641 1.00 97.75 190 LEU A C 1
ATOM 1535 O O . LEU A 1 190 ? -2.059 7.114 -9.733 1.00 97.75 190 LEU A O 1
ATOM 1539 N N . SER A 1 191 ? -1.594 5.029 -10.430 1.00 97.75 191 SER A N 1
ATOM 1540 C CA . SER A 1 191 ? -1.554 4.426 -9.094 1.00 97.75 191 SER A CA 1
ATOM 1541 C C . SER A 1 191 ? -0.151 4.551 -8.490 1.00 97.75 191 SER A C 1
ATOM 1543 O O . SER A 1 191 ? 0.806 4.879 -9.193 1.00 97.75 191 SER A O 1
ATOM 1545 N N . ILE A 1 192 ? 0.003 4.285 -7.192 1.00 97.88 192 ILE A N 1
ATOM 1546 C CA . ILE A 1 192 ? 1.296 4.384 -6.495 1.00 97.88 192 ILE A CA 1
ATOM 1547 C C . ILE A 1 192 ? 1.689 3.070 -5.827 1.00 97.88 192 ILE A C 1
ATOM 1549 O O . ILE A 1 192 ? 0.846 2.379 -5.262 1.00 97.88 192 ILE A O 1
ATOM 1553 N N . ALA A 1 193 ? 2.978 2.751 -5.844 1.00 96.94 193 ALA A N 1
ATOM 1554 C CA . ALA A 1 193 ? 3.563 1.665 -5.070 1.00 96.94 193 ALA A CA 1
ATOM 1555 C C . ALA A 1 193 ? 4.508 2.240 -4.011 1.00 96.94 193 ALA A C 1
ATOM 1557 O O . ALA A 1 193 ? 5.596 2.716 -4.338 1.00 96.94 193 ALA A O 1
ATOM 1558 N N . LEU A 1 194 ? 4.097 2.204 -2.743 1.00 96.25 194 LEU A N 1
ATOM 1559 C CA . LEU A 1 194 ? 4.936 2.600 -1.615 1.00 96.25 194 LEU A CA 1
ATOM 1560 C C . LEU A 1 194 ? 5.927 1.477 -1.307 1.00 96.25 194 LEU A C 1
ATOM 1562 O O . LEU A 1 194 ? 5.527 0.359 -0.978 1.00 96.25 194 LEU A O 1
ATOM 1566 N N . PHE A 1 195 ? 7.213 1.791 -1.409 1.00 94.56 195 PHE A N 1
ATOM 1567 C CA . PHE A 1 195 ? 8.317 0.879 -1.146 1.00 94.56 195 PHE A CA 1
ATOM 1568 C C . PHE A 1 195 ? 9.074 1.293 0.116 1.00 94.56 195 PHE A C 1
ATOM 1570 O O . PHE A 1 195 ? 9.366 2.476 0.305 1.00 94.56 195 PHE A O 1
ATOM 1577 N N . ALA A 1 196 ? 9.416 0.308 0.952 1.00 92.38 196 ALA A N 1
ATOM 1578 C CA . ALA A 1 196 ? 10.154 0.501 2.201 1.00 92.38 196 ALA A CA 1
ATOM 1579 C C . ALA A 1 196 ? 9.454 1.460 3.190 1.00 92.38 196 ALA A C 1
ATOM 1581 O O . ALA A 1 196 ? 10.083 2.298 3.841 1.00 92.38 196 ALA A O 1
ATOM 1582 N N . SER A 1 197 ? 8.127 1.331 3.322 1.00 92.44 197 SER A N 1
ATOM 1583 C CA . SER A 1 197 ? 7.307 2.131 4.249 1.00 92.44 197 SER A CA 1
ATOM 1584 C C . SER A 1 197 ? 7.696 1.965 5.717 1.00 92.44 197 SER A C 1
ATOM 1586 O O . SER A 1 197 ? 7.385 2.834 6.528 1.00 92.44 197 SER A O 1
ATOM 1588 N N . ALA A 1 198 ? 8.415 0.894 6.063 1.00 91.94 198 ALA A N 1
ATOM 1589 C CA . ALA A 1 198 ? 8.929 0.678 7.407 1.00 91.94 198 ALA A CA 1
ATOM 1590 C C . ALA A 1 198 ? 10.009 1.697 7.829 1.00 91.94 198 ALA A C 1
ATOM 1592 O O . ALA A 1 198 ? 10.428 1.702 8.986 1.00 91.94 198 ALA A O 1
ATOM 1593 N N . TRP A 1 199 ? 10.399 2.623 6.941 1.00 94.69 199 TRP A N 1
ATOM 1594 C CA . TRP A 1 199 ? 11.221 3.800 7.240 1.00 94.69 199 TRP A CA 1
ATOM 1595 C C . TRP A 1 199 ? 10.851 4.502 8.558 1.00 94.69 199 TRP A C 1
ATOM 1597 O O . TRP A 1 199 ? 11.740 4.896 9.311 1.00 94.69 199 TRP A O 1
ATOM 1607 N N . THR A 1 200 ? 9.561 4.645 8.874 1.00 94.06 200 THR A N 1
ATOM 1608 C CA . THR A 1 200 ? 9.094 5.248 10.137 1.00 94.06 200 THR A CA 1
ATOM 1609 C C . THR A 1 200 ? 9.636 4.506 11.359 1.00 94.06 200 THR A C 1
ATOM 1611 O O . THR A 1 200 ? 10.093 5.132 12.311 1.00 94.06 200 THR A O 1
ATOM 1614 N N . HIS A 1 201 ? 9.644 3.177 11.328 1.00 92.19 201 HIS A N 1
ATOM 1615 C CA . HIS A 1 201 ? 10.191 2.332 12.385 1.00 92.19 201 HIS A CA 1
ATOM 1616 C C . HIS A 1 201 ? 11.715 2.334 12.374 1.00 92.19 201 HIS A C 1
ATOM 1618 O O . HIS A 1 201 ? 12.346 2.521 13.414 1.00 92.19 201 HIS A O 1
ATOM 1624 N N . GLU A 1 202 ? 12.310 2.184 11.191 1.00 92.94 202 GLU A N 1
ATOM 1625 C CA . GLU A 1 202 ? 13.759 2.076 11.029 1.00 92.94 202 GLU A CA 1
ATOM 1626 C C . GLU A 1 202 ? 14.506 3.364 11.389 1.00 92.94 202 GLU A C 1
ATOM 1628 O O . GLU A 1 202 ? 15.615 3.297 11.921 1.00 92.94 202 GLU A O 1
ATOM 1633 N N . VAL A 1 203 ? 13.906 4.525 11.107 1.00 94.81 203 VAL A N 1
ATOM 1634 C CA . VAL A 1 203 ? 14.553 5.837 11.236 1.00 94.81 203 VAL A CA 1
ATOM 1635 C C . VAL A 1 203 ? 14.035 6.633 12.432 1.00 94.81 203 VAL A C 1
ATOM 1637 O O . VAL A 1 203 ? 14.833 7.298 13.090 1.00 94.81 203 VAL A O 1
ATOM 1640 N N . LEU A 1 204 ? 12.733 6.576 12.743 1.00 94.88 204 LEU A N 1
ATOM 1641 C CA . LEU A 1 204 ? 12.158 7.328 13.872 1.00 94.88 204 LEU A CA 1
ATOM 1642 C C . LEU A 1 204 ? 12.055 6.495 15.160 1.00 94.88 204 LEU A C 1
ATOM 1644 O O . LEU A 1 204 ? 11.879 7.065 16.237 1.00 94.88 204 LEU A O 1
ATOM 1648 N N . GLY A 1 205 ? 12.208 5.172 15.067 1.00 90.88 205 GLY A N 1
ATOM 1649 C CA . GLY A 1 205 ? 12.266 4.264 16.210 1.00 90.88 205 GLY A CA 1
ATOM 1650 C C . GLY A 1 205 ? 10.906 3.828 16.765 1.00 90.88 205 GLY A C 1
ATOM 1651 O O . GLY A 1 205 ? 9.842 4.321 16.385 1.00 90.88 205 GLY A O 1
ATOM 1652 N N . TYR A 1 206 ? 10.960 2.870 17.697 1.00 85.50 206 TYR A N 1
ATOM 1653 C CA . TYR A 1 206 ? 9.781 2.206 18.262 1.00 85.50 206 TYR A CA 1
ATOM 1654 C C . TYR A 1 206 ? 8.990 3.065 19.262 1.00 85.50 206 TYR A C 1
ATOM 1656 O O . TYR A 1 206 ? 7.764 2.997 19.272 1.00 85.50 206 TYR A O 1
ATOM 1664 N N . GLU A 1 207 ? 9.662 3.893 20.074 1.00 85.38 207 GLU A N 1
ATOM 1665 C CA . GLU A 1 207 ? 9.047 4.582 21.228 1.00 85.38 207 GLU A CA 1
ATOM 1666 C C . GLU A 1 207 ? 7.780 5.380 20.870 1.00 85.38 207 GLU A C 1
ATOM 1668 O O . GLU A 1 207 ? 6.845 5.436 21.661 1.00 85.38 207 GLU A O 1
ATOM 1673 N N . ASN A 1 208 ? 7.724 5.954 19.661 1.00 84.88 208 ASN A N 1
ATOM 1674 C CA . ASN A 1 208 ? 6.575 6.709 19.146 1.00 84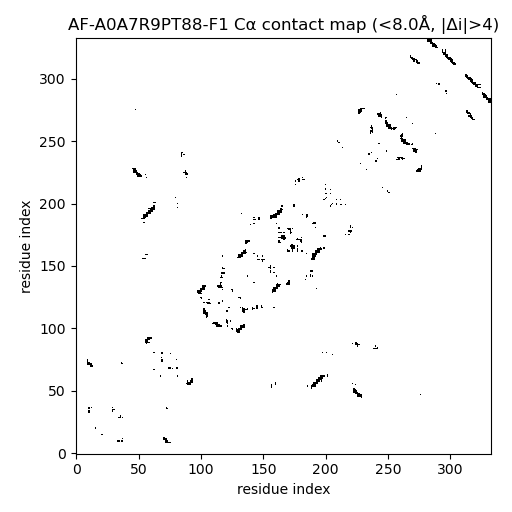.88 208 ASN A CA 1
ATOM 1675 C C . ASN A 1 208 ? 6.026 6.140 17.829 1.00 84.88 208 ASN A C 1
ATOM 1677 O O . ASN A 1 208 ? 5.396 6.863 17.055 1.00 84.88 208 ASN A O 1
ATOM 1681 N N . PHE A 1 209 ? 6.260 4.854 17.554 1.00 87.00 209 PHE A N 1
ATOM 1682 C CA . PHE A 1 209 ? 5.989 4.240 16.253 1.00 87.00 209 PHE A CA 1
ATOM 1683 C C . PHE A 1 209 ? 4.556 4.473 15.756 1.00 87.00 209 PHE A C 1
ATOM 1685 O O . PHE A 1 209 ? 4.368 4.939 14.637 1.00 87.00 209 PHE A O 1
ATOM 1692 N N . THR A 1 210 ? 3.546 4.245 16.601 1.00 84.00 210 THR A N 1
ATOM 1693 C CA . THR A 1 210 ? 2.139 4.432 16.213 1.00 84.00 210 THR A CA 1
ATOM 1694 C C . THR A 1 210 ? 1.830 5.877 15.800 1.00 84.00 210 THR A C 1
ATOM 1696 O O . THR A 1 210 ? 1.169 6.108 14.791 1.00 84.00 210 THR A O 1
ATOM 1699 N N . ASN A 1 211 ? 2.345 6.860 16.545 1.00 84.62 211 ASN A N 1
ATOM 1700 C CA . ASN A 1 211 ? 2.149 8.277 16.229 1.00 84.62 211 ASN A CA 1
ATOM 1701 C C . ASN A 1 211 ? 2.905 8.680 14.956 1.00 84.62 211 ASN A C 1
ATOM 1703 O O . ASN A 1 211 ? 2.396 9.470 14.163 1.00 84.62 211 ASN A O 1
ATOM 1707 N N . ASN A 1 212 ? 4.096 8.117 14.744 1.00 91.62 212 ASN A N 1
ATOM 1708 C CA . ASN A 1 212 ? 4.892 8.337 13.540 1.00 91.62 212 ASN A CA 1
ATOM 1709 C C . ASN A 1 212 ? 4.215 7.755 12.291 1.00 91.62 212 ASN A C 1
ATOM 1711 O O . ASN A 1 212 ? 4.191 8.429 11.264 1.00 91.62 212 ASN A O 1
ATOM 1715 N N . GLU A 1 213 ? 3.623 6.560 12.386 1.00 91.25 213 GLU A N 1
ATOM 1716 C CA . GLU A 1 213 ? 2.795 5.977 11.324 1.00 91.25 213 GLU A CA 1
ATOM 1717 C C . GLU A 1 213 ? 1.602 6.887 11.013 1.00 91.25 213 GLU A C 1
ATOM 1719 O O . GLU A 1 213 ? 1.429 7.299 9.868 1.00 91.25 213 GLU A O 1
ATOM 1724 N N . TYR A 1 214 ? 0.818 7.296 12.016 1.00 88.12 214 TYR A N 1
ATOM 1725 C CA . TYR A 1 214 ? -0.317 8.192 11.772 1.00 88.12 214 TYR A CA 1
ATOM 1726 C C . TYR A 1 214 ? 0.099 9.522 11.148 1.00 88.12 214 TYR A C 1
ATOM 1728 O O . TYR A 1 214 ? -0.550 9.986 10.210 1.00 88.12 214 TYR A O 1
ATOM 1736 N N . LEU A 1 215 ? 1.192 10.124 11.621 1.00 90.44 215 LEU A N 1
ATOM 1737 C CA . LEU A 1 215 ? 1.732 11.334 11.017 1.00 90.44 215 LEU A CA 1
ATOM 1738 C C . LEU A 1 215 ? 2.101 11.086 9.551 1.00 90.44 215 LEU A C 1
ATOM 1740 O O . LEU A 1 215 ? 1.591 11.787 8.680 1.00 90.44 215 LEU A O 1
ATOM 1744 N N . PHE A 1 216 ? 2.939 10.086 9.277 1.00 95.25 216 PHE A N 1
ATOM 1745 C CA . PHE A 1 216 ? 3.408 9.764 7.931 1.00 95.25 216 PHE A CA 1
ATOM 1746 C C . PHE A 1 216 ? 2.244 9.510 6.965 1.00 95.25 216 PHE A C 1
ATOM 1748 O O . PHE A 1 216 ? 2.147 10.183 5.940 1.00 95.25 216 PHE A O 1
ATOM 1755 N N . TRP A 1 217 ? 1.320 8.616 7.316 1.00 93.25 217 TRP A N 1
ATOM 1756 C CA . TRP A 1 217 ? 0.198 8.247 6.454 1.00 93.25 217 TRP A CA 1
ATOM 1757 C C . TRP A 1 217 ? -0.822 9.376 6.283 1.00 93.25 217 TRP A C 1
ATOM 1759 O O . TRP A 1 217 ? -1.354 9.554 5.187 1.00 93.25 217 TRP A O 1
ATOM 1769 N N . SER A 1 218 ? -1.039 10.212 7.309 1.00 90.06 218 SER A N 1
ATOM 1770 C CA . SER A 1 218 ? -1.900 11.397 7.175 1.00 90.06 218 SER A CA 1
ATOM 1771 C C . SER A 1 218 ? -1.347 12.429 6.186 1.00 90.06 218 SER A C 1
ATOM 1773 O O . SER A 1 218 ? -2.121 13.135 5.540 1.00 90.06 218 SER A O 1
ATOM 1775 N N . LEU A 1 219 ? -0.019 12.510 6.033 1.00 94.44 219 LEU A N 1
ATOM 1776 C CA . LEU A 1 219 ? 0.623 13.431 5.094 1.00 94.44 219 LEU A CA 1
ATOM 1777 C C . LEU A 1 219 ? 0.470 12.992 3.636 1.00 94.44 219 LEU A C 1
ATOM 1779 O O . LEU A 1 219 ? 0.557 13.850 2.757 1.00 94.44 219 LEU A O 1
ATOM 1783 N N . LEU A 1 220 ? 0.262 11.696 3.371 1.00 94.56 220 LEU A N 1
ATOM 1784 C CA . LEU A 1 220 ? 0.158 11.163 2.010 1.00 94.56 220 LEU A CA 1
ATOM 1785 C C . LEU A 1 220 ? -1.115 11.630 1.284 1.00 94.56 220 LEU A C 1
ATOM 1787 O O . LEU A 1 220 ? -1.087 11.732 0.062 1.00 94.56 220 LEU A O 1
ATOM 1791 N N . ASP A 1 221 ? -2.195 11.934 2.021 1.00 88.56 221 ASP A N 1
ATOM 1792 C CA . ASP A 1 221 ? -3.506 12.364 1.489 1.00 88.56 221 ASP A CA 1
ATOM 1793 C C . ASP A 1 221 ? -3.995 11.493 0.315 1.00 88.56 221 ASP A C 1
ATOM 1795 O O 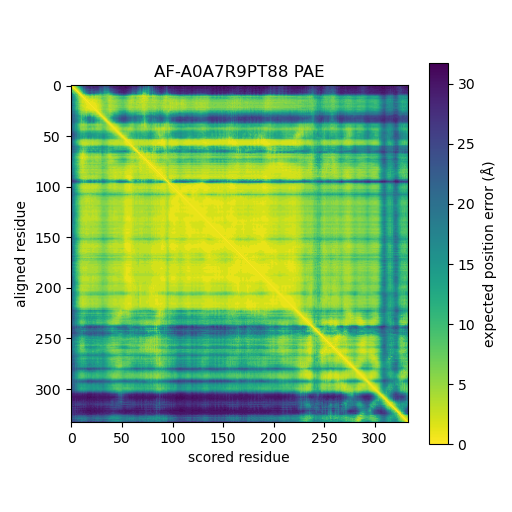. ASP A 1 221 ? -4.378 11.981 -0.748 1.00 88.56 221 ASP A O 1
ATOM 1799 N N . LEU A 1 222 ? -3.974 10.172 0.514 1.00 88.81 222 LEU A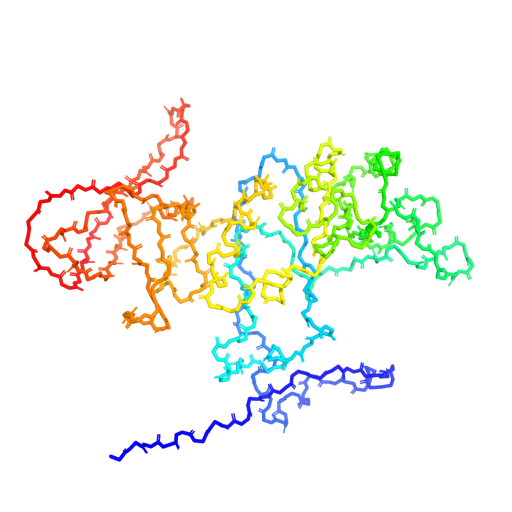 N 1
ATOM 1800 C CA . LEU A 1 222 ? -4.305 9.187 -0.524 1.00 88.81 222 LEU A CA 1
ATOM 1801 C C . LEU A 1 222 ? -5.755 9.294 -1.008 1.00 88.81 222 LEU A C 1
ATOM 1803 O O . LEU A 1 222 ? -6.078 8.876 -2.116 1.00 88.81 222 LEU A O 1
ATOM 1807 N N . GLY A 1 223 ? -6.644 9.859 -0.185 1.00 76.62 223 GLY A N 1
ATOM 1808 C CA . GLY A 1 223 ? -8.055 10.008 -0.528 1.00 76.62 223 GLY A CA 1
ATOM 1809 C C . GLY A 1 223 ? -8.786 8.680 -0.735 1.00 76.62 223 GLY A C 1
ATOM 1810 O O . GLY A 1 223 ? -9.847 8.691 -1.356 1.00 76.62 223 GLY A O 1
ATOM 1811 N N . VAL A 1 224 ? -8.216 7.579 -0.238 1.00 76.44 224 VAL A N 1
ATOM 1812 C CA . VAL A 1 224 ? -8.780 6.229 -0.229 1.00 76.44 224 VAL A CA 1
ATOM 1813 C C . VAL A 1 224 ? -8.991 5.820 1.221 1.00 76.44 224 VAL A C 1
ATOM 1815 O O . VAL A 1 224 ? -8.059 5.866 2.027 1.00 76.44 224 VAL A O 1
ATOM 1818 N N . HIS A 1 225 ? -10.226 5.435 1.533 1.00 75.44 225 HIS A N 1
ATOM 1819 C CA . HIS A 1 225 ? -10.590 4.858 2.819 1.00 75.44 225 HIS A CA 1
ATOM 1820 C C . HIS A 1 225 ? -11.537 3.675 2.603 1.00 75.44 225 HIS A C 1
ATOM 1822 O O . HIS A 1 225 ? -12.613 3.822 2.012 1.00 75.44 225 HIS A O 1
ATOM 1828 N N . HIS A 1 226 ? -11.126 2.501 3.082 1.00 78.44 226 HIS A N 1
ATOM 1829 C CA . HIS A 1 226 ? -11.962 1.304 3.125 1.00 78.44 226 HIS A CA 1
ATOM 1830 C C . HIS A 1 226 ? -12.702 1.217 4.458 1.00 78.44 226 HIS A C 1
ATOM 1832 O O . HIS A 1 226 ? -12.123 1.473 5.515 1.00 78.44 226 HIS A O 1
ATOM 1838 N N . PHE A 1 227 ? -13.969 0.811 4.413 1.00 75.81 227 PHE A N 1
ATOM 1839 C CA . PHE A 1 227 ? -14.796 0.645 5.608 1.00 75.81 227 PHE A CA 1
ATOM 1840 C C . PHE A 1 227 ? -15.550 -0.693 5.637 1.00 75.81 227 PHE A C 1
ATOM 1842 O O . PHE A 1 227 ? -15.738 -1.333 4.593 1.00 75.81 227 PHE A O 1
ATOM 1849 N N . PRO A 1 228 ? -15.976 -1.149 6.832 1.00 74.00 228 PRO A N 1
ATOM 1850 C CA . PRO A 1 228 ? -16.786 -2.356 6.978 1.00 74.00 228 PRO A CA 1
ATOM 1851 C C . PRO A 1 228 ? -18.148 -2.242 6.275 1.00 74.00 228 PRO A C 1
ATOM 1853 O O . PRO A 1 228 ? -18.784 -1.185 6.311 1.00 74.00 228 PRO A O 1
ATOM 1856 N N . GLN A 1 229 ? -18.611 -3.352 5.687 1.00 73.44 229 GLN A N 1
ATOM 1857 C CA . GLN A 1 229 ? -19.913 -3.452 5.004 1.00 73.44 229 GLN A CA 1
ATOM 1858 C C . GLN A 1 229 ? -20.906 -4.408 5.674 1.00 73.44 229 GLN A C 1
ATOM 1860 O O . GLN A 1 229 ? -22.113 -4.309 5.454 1.00 73.44 229 GLN A O 1
ATOM 1865 N N . THR A 1 230 ? -20.416 -5.373 6.448 1.00 72.19 230 THR A N 1
ATOM 1866 C CA . THR A 1 230 ? -21.227 -6.475 6.967 1.00 72.19 230 THR A CA 1
ATOM 1867 C C . THR A 1 230 ? -21.188 -6.510 8.487 1.00 72.19 230 THR A C 1
ATOM 1869 O O . THR A 1 230 ? -20.197 -6.152 9.124 1.00 72.19 230 THR A O 1
ATOM 1872 N N . PHE A 1 231 ? -22.303 -6.929 9.087 1.00 71.81 231 PHE A N 1
ATOM 1873 C CA . PHE A 1 231 ? -22.342 -7.254 10.507 1.00 71.81 231 PHE A CA 1
ATOM 1874 C C . PHE A 1 231 ? -21.739 -8.646 10.769 1.00 71.81 231 PHE A C 1
ATOM 1876 O O . PHE A 1 231 ? -21.890 -9.536 9.930 1.00 71.81 231 PHE A O 1
ATOM 1883 N N . PRO A 1 232 ? -21.173 -8.878 11.967 1.00 76.19 232 PRO A N 1
ATOM 1884 C CA . PRO A 1 232 ? -20.932 -7.889 13.020 1.00 76.19 232 PRO A CA 1
ATOM 1885 C C . PRO A 1 232 ? -19.693 -7.023 12.728 1.00 76.19 232 PRO A C 1
ATOM 1887 O O . PRO A 1 232 ? -18.647 -7.556 12.373 1.00 76.19 232 PRO A O 1
ATOM 1890 N N . ILE A 1 233 ? -19.773 -5.705 12.960 1.00 77.06 233 ILE A N 1
ATOM 1891 C CA . ILE A 1 233 ? -18.554 -4.898 13.126 1.00 77.06 233 ILE A CA 1
ATOM 1892 C C . ILE A 1 233 ? -18.072 -5.104 14.557 1.00 77.06 233 ILE A C 1
ATOM 1894 O O . ILE A 1 233 ? -18.813 -4.850 15.509 1.00 77.06 233 ILE A O 1
ATOM 1898 N N . TYR A 1 234 ? -16.825 -5.529 14.706 1.00 77.81 234 TYR A N 1
ATOM 1899 C CA . TYR A 1 234 ? -16.185 -5.699 15.998 1.00 77.81 234 TYR A CA 1
ATOM 1900 C C . TYR A 1 234 ? -14.757 -5.166 15.951 1.00 77.81 234 TYR A C 1
ATOM 1902 O O . TYR A 1 234 ? -14.039 -5.364 14.978 1.00 77.81 234 TYR A O 1
ATOM 1910 N N . THR A 1 235 ? -14.343 -4.504 17.025 1.00 80.06 235 THR A N 1
ATOM 1911 C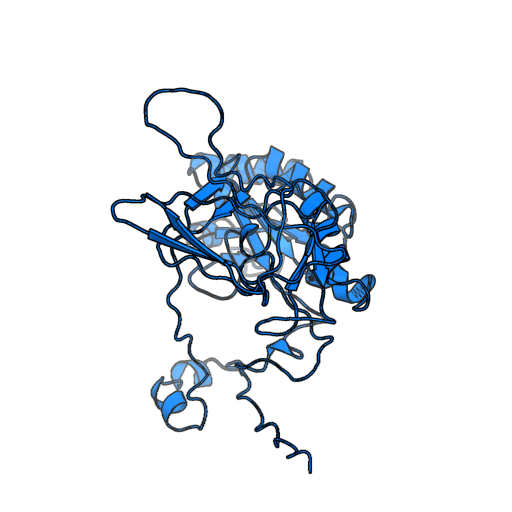 CA . THR A 1 235 ? -12.945 -4.166 17.275 1.00 80.06 235 THR A CA 1
ATOM 1912 C C . THR A 1 235 ? -12.729 -4.051 18.775 1.00 80.06 235 THR A C 1
ATOM 1914 O O . THR A 1 235 ? -13.578 -3.528 19.498 1.00 80.06 235 THR A O 1
ATOM 1917 N N . SER A 1 236 ? -11.587 -4.534 19.252 1.00 73.50 236 SER A N 1
ATOM 1918 C CA . SER A 1 236 ? -11.071 -4.206 20.584 1.00 73.50 236 SER A CA 1
ATOM 1919 C C . SER A 1 236 ? -9.981 -3.136 20.526 1.00 73.50 236 SER A C 1
ATOM 1921 O O . SER A 1 236 ? -9.327 -2.876 21.531 1.00 73.50 236 SER A O 1
ATOM 1923 N N . PHE A 1 237 ? -9.756 -2.550 19.344 1.00 74.00 237 PHE A N 1
ATOM 1924 C CA . PHE A 1 237 ? -8.603 -1.708 19.020 1.00 74.00 237 PHE A CA 1
ATOM 1925 C C . PHE A 1 237 ? -7.261 -2.427 19.188 1.00 74.00 237 PHE A C 1
ATOM 1927 O O . PHE A 1 237 ? -6.199 -1.801 19.193 1.00 74.00 237 PHE A O 1
ATOM 1934 N N . CYS A 1 238 ? -7.298 -3.763 19.210 1.00 64.25 238 CYS A N 1
ATOM 1935 C CA . CYS A 1 238 ? -6.146 -4.613 18.965 1.00 64.25 238 CYS A CA 1
ATOM 1936 C C . CYS A 1 238 ? -5.818 -4.603 17.462 1.00 64.25 238 CYS A C 1
ATOM 1938 O O . CYS A 1 238 ? -5.930 -5.601 16.771 1.00 64.25 238 CYS A O 1
ATOM 1940 N N . GLN A 1 239 ? -5.450 -3.423 16.963 1.00 59.44 239 GLN A N 1
ATOM 1941 C CA . GLN A 1 239 ? -4.657 -3.200 15.751 1.00 59.44 239 GLN A CA 1
ATOM 1942 C C . GLN A 1 239 ? -5.270 -3.561 14.382 1.00 59.44 239 GLN A C 1
ATOM 1944 O O . GLN A 1 239 ? -4.621 -3.299 13.375 1.00 59.44 239 GLN A O 1
ATOM 1949 N N . GLU A 1 240 ? -6.517 -4.036 14.312 1.00 52.44 240 GLU A N 1
ATOM 1950 C CA . GLU A 1 240 ? -7.167 -4.425 13.041 1.00 52.44 240 GLU A CA 1
ATOM 1951 C C . GLU A 1 240 ? -8.137 -3.373 12.467 1.00 52.44 240 GLU A C 1
ATOM 1953 O O . GLU A 1 240 ? -8.219 -3.210 11.252 1.00 52.44 240 GLU A O 1
ATOM 1958 N N . LEU A 1 241 ? -8.831 -2.605 13.318 1.00 50.75 241 LEU A N 1
ATOM 1959 C CA . LEU A 1 241 ? -9.710 -1.504 12.900 1.00 50.75 241 LEU A CA 1
ATOM 1960 C C . LEU A 1 241 ? -9.314 -0.228 13.646 1.00 50.75 241 LEU A C 1
ATOM 1962 O O . LEU A 1 241 ? -9.534 -0.117 14.857 1.00 50.75 241 LEU A O 1
ATOM 1966 N N . GLN A 1 242 ? -8.710 0.713 12.922 1.00 58.47 242 GLN A N 1
ATOM 1967 C CA . GLN A 1 242 ? -8.241 1.985 13.468 1.00 58.47 242 GLN A CA 1
ATOM 1968 C C . GLN A 1 242 ? -9.260 3.104 13.256 1.00 58.47 242 GLN A C 1
ATOM 1970 O O . GLN A 1 242 ? -10.033 3.056 12.297 1.00 58.47 242 GLN A O 1
ATOM 1975 N N . PRO A 1 243 ? -9.275 4.115 14.141 1.00 55.94 243 PRO A N 1
ATOM 1976 C CA . PRO A 1 243 ? -10.154 5.257 13.976 1.00 55.94 243 PRO A CA 1
ATOM 1977 C C . PRO A 1 243 ? -9.792 6.059 12.721 1.00 55.94 243 PRO A C 1
ATOM 1979 O O . PRO A 1 243 ? -8.617 6.227 12.422 1.00 55.94 243 PRO A O 1
ATOM 1982 N N . THR A 1 244 ? -10.774 6.612 12.015 1.00 54.34 244 THR A N 1
ATOM 1983 C CA . THR A 1 244 ? -10.572 7.447 10.819 1.00 54.34 244 THR A CA 1
ATOM 1984 C C . THR A 1 244 ? -9.993 8.830 11.144 1.00 54.34 244 THR A C 1
ATOM 1986 O O . THR A 1 244 ? -9.367 9.451 10.286 1.00 54.34 244 THR A O 1
ATOM 1989 N N . ASN A 1 245 ? -10.168 9.324 12.379 1.00 56.69 245 ASN A N 1
ATOM 1990 C CA . ASN A 1 245 ? -9.580 10.578 12.855 1.00 56.69 245 ASN A CA 1
ATOM 1991 C C . ASN A 1 245 ? -8.516 10.348 13.942 1.00 56.69 245 ASN A C 1
ATOM 1993 O O . ASN A 1 245 ? -8.830 10.086 15.102 1.00 56.69 245 ASN A O 1
ATOM 1997 N N . HIS A 1 246 ? -7.251 10.551 13.580 1.00 60.66 246 HIS A N 1
ATOM 1998 C CA . HIS A 1 246 ? -6.103 10.346 14.470 1.00 60.66 246 HIS A CA 1
ATOM 1999 C C . HIS A 1 246 ? -5.721 11.570 15.319 1.00 60.66 246 HIS A C 1
ATOM 2001 O O . HIS A 1 246 ? -4.849 11.466 16.172 1.00 60.66 246 HIS A O 1
ATOM 2007 N N . LYS A 1 247 ? -6.329 12.749 15.111 1.00 63.19 247 LYS A N 1
ATOM 2008 C CA . LYS A 1 247 ? -5.944 13.966 15.864 1.00 63.19 247 LYS A CA 1
ATOM 2009 C C . LYS A 1 247 ? -6.481 13.991 17.293 1.00 63.19 247 LYS A C 1
ATOM 2011 O O . LYS A 1 247 ? -5.881 14.620 18.159 1.00 63.19 247 LYS A O 1
ATOM 2016 N N . SER A 1 248 ? -7.607 13.323 17.513 1.00 65.88 248 SER A N 1
ATOM 2017 C CA . SER A 1 248 ? -8.352 13.340 18.778 1.00 65.88 248 SER A CA 1
ATOM 2018 C C . SER A 1 248 ? -8.306 11.990 19.504 1.00 65.88 248 SER A C 1
ATOM 2020 O O . SER A 1 248 ? -9.056 11.756 20.455 1.00 65.88 248 SER A O 1
ATOM 2022 N N . VAL A 1 249 ? -7.447 11.084 19.026 1.00 71.81 249 VAL A N 1
ATOM 2023 C CA . VAL A 1 249 ? -7.299 9.724 19.534 1.00 71.81 249 VAL A CA 1
ATOM 2024 C C . VAL A 1 249 ? -5.833 9.373 19.666 1.00 71.81 249 VAL A C 1
ATOM 2026 O O . VAL A 1 249 ? -5.047 9.586 18.751 1.00 71.81 249 VAL A O 1
ATOM 2029 N N . GLU A 1 250 ? -5.496 8.750 20.782 1.00 75.31 250 GLU A N 1
ATOM 2030 C CA . GLU A 1 250 ? -4.195 8.154 21.023 1.00 75.31 250 GLU A CA 1
ATOM 2031 C C . GLU A 1 250 ? -4.353 6.654 21.277 1.00 75.31 250 GLU A C 1
ATOM 2033 O O . GLU A 1 250 ? -5.250 6.224 22.001 1.00 75.31 250 GLU A O 1
ATOM 2038 N N . VAL A 1 251 ? -3.471 5.842 20.697 1.00 75.38 251 VAL A N 1
ATOM 2039 C CA . VAL A 1 251 ? -3.393 4.419 21.046 1.00 75.38 251 VAL A CA 1
ATOM 2040 C C . VAL A 1 251 ? -2.699 4.297 22.400 1.00 75.38 251 VAL A C 1
ATOM 2042 O O . VAL A 1 251 ? -1.558 4.721 22.557 1.00 75.38 251 VAL A O 1
ATOM 2045 N N . TYR A 1 252 ? -3.389 3.711 23.374 1.00 76.62 252 TYR A N 1
ATOM 2046 C CA . TYR A 1 252 ? -2.942 3.591 24.756 1.00 76.62 252 TYR A CA 1
ATOM 2047 C C . TYR A 1 252 ? -2.683 2.125 25.102 1.00 76.62 252 TYR A C 1
ATOM 2049 O O . TYR A 1 252 ? -3.592 1.304 25.029 1.00 76.62 252 TYR A O 1
ATOM 2057 N N . ILE A 1 253 ? -1.439 1.791 25.449 1.00 75.94 253 ILE A N 1
ATOM 2058 C CA . ILE A 1 253 ? -0.984 0.397 25.627 1.00 75.94 253 ILE A CA 1
ATOM 2059 C C . ILE A 1 253 ? -0.852 -0.037 27.093 1.00 75.94 253 ILE A C 1
ATOM 2061 O O . ILE A 1 253 ? -0.691 -1.219 27.370 1.00 75.94 253 ILE A O 1
ATOM 2065 N N . GLU A 1 254 ? -0.946 0.901 28.037 1.00 79.06 254 GLU A N 1
ATOM 2066 C CA . GLU A 1 254 ? -0.856 0.609 29.479 1.00 79.06 254 GLU A CA 1
ATOM 2067 C C . GLU A 1 254 ? -2.133 -0.044 30.028 1.00 79.06 254 GLU A C 1
ATOM 2069 O O . GLU A 1 254 ? -2.119 -0.693 31.072 1.00 79.06 254 GLU A O 1
ATOM 2074 N N . GLU A 1 255 ? -3.258 0.129 29.332 1.00 75.75 255 GLU A N 1
ATOM 2075 C CA . GLU A 1 255 ? -4.531 -0.487 29.681 1.00 75.75 255 GLU A CA 1
ATOM 2076 C C . GLU A 1 255 ? -5.229 -1.012 28.427 1.00 75.75 255 GLU A C 1
ATOM 2078 O O . GLU A 1 255 ? -5.179 -0.403 27.357 1.00 75.75 255 GLU A O 1
ATOM 2083 N N . ALA A 1 256 ? -5.923 -2.137 28.574 1.00 77.19 256 ALA A N 1
ATOM 2084 C CA . ALA A 1 256 ? -6.745 -2.727 27.532 1.00 77.19 256 ALA A CA 1
ATOM 2085 C C . ALA A 1 256 ? -7.902 -3.508 28.159 1.00 77.19 256 ALA A C 1
ATOM 2087 O O . ALA A 1 256 ? -7.773 -4.046 29.260 1.00 77.19 256 ALA A O 1
ATOM 2088 N N . PHE A 1 257 ? -9.025 -3.603 27.443 1.00 75.88 257 PHE A N 1
ATOM 2089 C CA . PHE A 1 257 ? -10.069 -4.569 27.791 1.00 75.88 257 PHE A CA 1
ATOM 2090 C C . PHE A 1 257 ? -9.733 -5.957 27.233 1.00 75.88 257 PHE A C 1
ATOM 2092 O O . PHE A 1 257 ? -9.744 -6.932 27.974 1.00 75.88 257 PHE A O 1
ATOM 2099 N N . ASN A 1 258 ? -9.387 -6.025 25.941 1.00 72.50 258 ASN A N 1
ATOM 2100 C CA . ASN A 1 258 ? -8.933 -7.230 25.247 1.00 72.50 258 ASN A CA 1
ATOM 2101 C C . ASN A 1 258 ? -7.778 -6.878 24.298 1.00 72.50 258 ASN A C 1
ATOM 2103 O O . ASN A 1 258 ? -7.932 -6.001 23.447 1.00 72.50 258 ASN A O 1
ATOM 2107 N N . GLY A 1 259 ? -6.666 -7.608 24.387 1.00 77.69 259 GLY A N 1
ATOM 2108 C CA . GLY A 1 259 ? -5.480 -7.393 23.550 1.00 77.69 259 GLY A CA 1
ATOM 2109 C C . GLY A 1 259 ? -4.443 -6.468 24.192 1.00 77.69 259 GLY A C 1
ATOM 2110 O O . GLY A 1 259 ? -4.408 -6.318 25.410 1.00 77.69 259 GLY A O 1
ATOM 2111 N N . GLY A 1 260 ? -3.572 -5.886 23.363 1.00 73.56 260 GLY A N 1
ATOM 2112 C CA . GLY A 1 260 ? -2.395 -5.120 23.805 1.00 73.56 260 GLY A CA 1
ATOM 2113 C C . GLY A 1 260 ? -2.588 -3.605 23.941 1.00 73.56 260 GLY A C 1
ATOM 2114 O O . GLY A 1 260 ? -1.603 -2.891 24.098 1.00 73.56 260 GLY A O 1
ATOM 2115 N N . GLY A 1 261 ? -3.813 -3.091 23.820 1.00 77.31 261 GLY A N 1
ATOM 2116 C CA . GLY A 1 261 ? -4.091 -1.665 23.997 1.00 77.31 261 GLY A CA 1
ATOM 2117 C C . GLY A 1 261 ? -5.563 -1.299 23.822 1.00 77.31 261 GLY A C 1
ATOM 2118 O O . GLY A 1 261 ? -6.399 -2.144 23.504 1.00 77.31 261 GLY A O 1
ATOM 2119 N N . CYS A 1 262 ? -5.871 -0.023 24.030 1.00 78.81 262 CYS A N 1
ATOM 2120 C CA . CYS A 1 262 ? -7.164 0.602 23.766 1.00 78.81 262 CYS A CA 1
ATOM 2121 C C . CYS A 1 262 ? -6.980 2.005 23.159 1.00 78.81 262 CYS A C 1
ATOM 2123 O O . CYS A 1 262 ? -5.860 2.446 22.901 1.00 78.81 262 CYS A O 1
ATOM 2125 N N . LEU A 1 263 ? -8.080 2.718 22.914 1.00 81.94 263 LEU A N 1
ATOM 2126 C CA . LEU A 1 263 ? -8.032 4.124 22.517 1.00 81.94 263 LEU A CA 1
ATOM 2127 C C . LEU A 1 263 ? -8.187 5.029 23.738 1.00 81.94 263 LEU A C 1
ATOM 2129 O O . LEU A 1 263 ? -9.154 4.909 24.492 1.00 81.94 263 LEU A O 1
ATOM 2133 N N . ARG A 1 264 ? -7.280 5.994 23.879 1.00 80.31 264 ARG A N 1
ATOM 2134 C CA . ARG A 1 264 ? -7.437 7.150 24.757 1.00 80.31 264 ARG A CA 1
ATOM 2135 C C . ARG A 1 264 ? -7.973 8.318 23.939 1.00 80.31 264 ARG A C 1
ATOM 2137 O O . ARG A 1 264 ? -7.325 8.789 23.007 1.00 80.31 264 ARG A O 1
ATOM 2144 N N . LEU A 1 265 ? -9.166 8.781 24.292 1.00 80.44 265 LEU A N 1
ATOM 2145 C CA . LEU A 1 265 ? -9.787 9.946 23.666 1.00 80.44 265 LEU A CA 1
ATOM 2146 C C . LEU A 1 265 ? -9.262 11.217 24.337 1.00 80.44 265 LEU A C 1
ATOM 2148 O O . LEU A 1 265 ? -9.248 11.307 25.565 1.00 80.44 265 LEU A O 1
ATOM 2152 N N . THR A 1 266 ? -8.817 12.182 23.535 1.00 76.31 266 THR A N 1
ATOM 2153 C CA . THR A 1 266 ? -8.236 13.447 24.023 1.00 76.31 266 THR A CA 1
ATOM 2154 C C . THR A 1 266 ? -9.131 14.656 23.765 1.00 76.31 266 THR A C 1
ATOM 2156 O O . THR A 1 266 ? -8.823 15.757 24.217 1.00 76.31 266 THR A O 1
ATOM 2159 N N . ASP A 1 267 ? -10.250 14.449 23.074 1.00 75.44 267 ASP A N 1
ATOM 2160 C CA . ASP A 1 267 ? -11.223 15.477 22.727 1.00 75.44 267 ASP A CA 1
ATOM 2161 C C . ASP A 1 267 ? -12.624 15.071 23.196 1.00 75.44 267 ASP A C 1
ATOM 2163 O O . ASP A 1 267 ? -12.933 13.897 23.405 1.00 75.44 267 ASP A O 1
ATOM 2167 N N . THR A 1 268 ? -13.483 16.071 23.332 1.00 73.94 268 THR A N 1
ATOM 2168 C CA . THR A 1 268 ? -14.907 15.914 23.629 1.00 73.94 268 THR A CA 1
ATOM 2169 C C . THR A 1 268 ? -15.669 15.286 22.470 1.00 73.94 268 THR A C 1
ATOM 2171 O O . THR A 1 268 ? -16.709 14.676 22.696 1.00 73.94 268 THR A O 1
ATOM 2174 N N . LEU A 1 269 ? -15.164 15.425 21.236 1.00 73.38 269 LEU A N 1
ATOM 2175 C CA . LEU A 1 269 ? -15.822 14.931 20.038 1.00 73.38 269 LEU A CA 1
ATOM 2176 C C . LEU A 1 269 ? -14.865 14.222 19.079 1.00 73.38 269 LEU A C 1
ATOM 2178 O O . LEU A 1 269 ? -14.005 14.846 18.466 1.00 73.38 269 LEU A O 1
ATOM 2182 N N . VAL A 1 270 ? -15.060 12.915 18.905 1.00 70.00 270 VAL A N 1
ATOM 2183 C CA . VAL A 1 270 ? -14.152 12.042 18.148 1.00 70.00 270 VAL A CA 1
ATOM 2184 C C . VAL A 1 270 ? -14.870 11.177 17.109 1.00 70.00 270 VAL A C 1
ATOM 2186 O O . VAL A 1 270 ? -15.567 10.216 17.422 1.00 70.00 270 VAL A O 1
ATOM 2189 N N . HIS A 1 271 ? -14.614 11.438 15.831 1.00 72.69 271 HIS A N 1
ATOM 2190 C CA . HIS A 1 271 ? -15.076 10.553 14.764 1.00 72.69 271 HIS A CA 1
ATOM 2191 C C . HIS A 1 271 ? -14.187 9.304 14.665 1.00 72.69 271 HIS A C 1
ATOM 2193 O O . HIS A 1 271 ? -13.013 9.410 14.325 1.00 72.69 271 HIS A O 1
ATOM 2199 N N . LEU A 1 272 ? -14.741 8.134 15.002 1.00 71.38 272 LEU A N 1
ATOM 2200 C CA . LEU A 1 272 ? -13.988 6.876 15.022 1.00 71.38 272 LEU A CA 1
ATOM 2201 C C . LEU A 1 272 ? -14.122 6.082 13.724 1.00 71.38 272 LEU A C 1
ATOM 2203 O O . LEU A 1 272 ? -13.116 5.674 13.171 1.00 71.38 272 LEU A O 1
ATOM 2207 N N . PHE A 1 273 ? -15.331 5.841 13.228 1.00 72.25 273 PHE A N 1
ATOM 2208 C CA . PHE A 1 273 ? -15.522 4.950 12.085 1.00 72.25 273 PHE A CA 1
ATOM 2209 C C . PHE A 1 273 ? -16.439 5.567 11.044 1.00 72.25 273 PHE A C 1
ATOM 2211 O O . PHE A 1 273 ? -17.447 6.196 11.371 1.00 72.25 273 PHE A O 1
ATOM 2218 N N . GLU A 1 274 ? -16.095 5.334 9.784 1.00 71.31 274 GLU A N 1
ATOM 2219 C CA . GLU A 1 274 ? -17.041 5.380 8.678 1.00 71.31 274 GLU A CA 1
ATOM 2220 C C . GLU A 1 274 ? -17.484 3.942 8.394 1.00 71.31 274 GLU A C 1
ATOM 2222 O O . GLU A 1 274 ? -16.686 3.008 8.483 1.00 71.31 274 GLU A O 1
ATOM 2227 N N . CYS A 1 275 ? -18.769 3.745 8.118 1.00 70.69 275 CYS A N 1
ATOM 2228 C CA . CYS A 1 275 ? -19.316 2.463 7.699 1.00 70.69 275 CYS A CA 1
ATOM 2229 C C . CYS A 1 275 ? -20.526 2.693 6.796 1.00 70.69 275 CYS A C 1
ATOM 2231 O O . CYS A 1 275 ? -21.218 3.706 6.913 1.00 70.69 275 CYS A O 1
ATOM 2233 N N . GLU A 1 276 ? -20.783 1.739 5.908 1.00 71.94 276 GLU A N 1
ATOM 2234 C CA . GLU A 1 276 ? -21.965 1.742 5.051 1.00 71.94 276 GLU A CA 1
ATOM 2235 C C . GLU A 1 276 ? -22.659 0.396 5.205 1.00 71.94 276 GLU A C 1
ATOM 2237 O O . GLU A 1 276 ? -22.361 -0.567 4.497 1.00 71.94 276 GLU A O 1
ATOM 2242 N N . ILE A 1 277 ? -23.542 0.321 6.200 1.00 71.56 277 ILE A N 1
ATOM 2243 C CA . ILE A 1 277 ? -24.226 -0.914 6.570 1.00 71.56 277 ILE A CA 1
ATOM 2244 C C . ILE A 1 277 ? -25.728 -0.685 6.590 1.00 71.56 277 ILE A C 1
ATOM 2246 O O . ILE A 1 277 ? -26.228 0.230 7.244 1.00 71.56 277 ILE A O 1
ATOM 2250 N N . MET A 1 278 ? -26.445 -1.569 5.902 1.00 71.00 278 MET A N 1
ATOM 2251 C CA . MET A 1 278 ? -27.900 -1.626 5.948 1.00 71.00 278 MET A CA 1
ATOM 2252 C C . MET A 1 278 ? -28.355 -2.290 7.251 1.00 71.00 278 MET A C 1
ATOM 2254 O O . MET A 1 278 ? -28.026 -3.445 7.528 1.00 71.00 278 MET A O 1
ATOM 2258 N N . VAL A 1 279 ? -29.127 -1.563 8.059 1.00 71.31 279 VAL A N 1
ATOM 2259 C CA . VAL A 1 279 ? -29.711 -2.069 9.310 1.00 71.31 279 VAL A CA 1
ATOM 2260 C C . VAL A 1 279 ? -31.132 -2.557 9.026 1.00 71.31 279 VAL A C 1
ATOM 2262 O O . VAL A 1 279 ? -32.092 -1.800 9.096 1.00 71.31 279 VAL A O 1
ATOM 2265 N N . GLU A 1 280 ? -31.272 -3.830 8.649 1.00 64.38 280 GLU A N 1
ATOM 2266 C CA . GLU A 1 280 ? -32.573 -4.422 8.274 1.00 64.38 280 GLU A CA 1
ATOM 2267 C C . GLU A 1 280 ? -33.340 -5.049 9.455 1.00 64.38 280 GLU A C 1
ATOM 2269 O O . GLU A 1 280 ? -34.516 -5.398 9.340 1.00 64.38 280 GLU A O 1
ATOM 2274 N N . LYS A 1 281 ? -32.673 -5.251 10.596 1.00 65.88 281 LYS A N 1
ATOM 2275 C CA . LYS A 1 281 ? -33.223 -5.871 11.813 1.00 65.88 281 LYS A CA 1
ATOM 2276 C C . LYS A 1 281 ? -32.750 -5.091 13.036 1.00 65.88 281 LYS A C 1
ATOM 2278 O O . LYS A 1 281 ? -31.766 -4.367 12.951 1.00 65.88 281 LYS A O 1
ATOM 2283 N N . LYS A 1 282 ? -33.400 -5.304 14.188 1.00 66.44 282 LYS A N 1
ATOM 2284 C CA . LYS A 1 282 ? -32.921 -4.774 15.474 1.00 66.44 282 LYS A CA 1
ATOM 2285 C C . LYS A 1 282 ? -31.481 -5.227 15.714 1.00 66.44 282 LYS A C 1
ATOM 2287 O O . LYS A 1 282 ? -31.231 -6.420 15.897 1.00 66.44 282 LYS A O 1
ATOM 2292 N N . CYS A 1 283 ? -30.565 -4.269 15.718 1.00 68.81 283 CYS A N 1
ATOM 2293 C CA . CYS A 1 283 ? -29.152 -4.486 15.983 1.00 68.81 283 CYS A CA 1
ATOM 2294 C C . CYS A 1 283 ? -28.817 -4.018 17.399 1.00 68.81 283 CYS A C 1
ATOM 2296 O O . CYS A 1 283 ? -29.508 -3.192 17.996 1.00 68.81 283 CYS A O 1
ATOM 2298 N N . PHE A 1 284 ? -27.736 -4.556 17.946 1.00 68.75 284 PHE A N 1
ATOM 2299 C CA . PHE A 1 284 ? -27.195 -4.132 19.228 1.00 68.75 284 PHE A CA 1
ATOM 2300 C C . PHE A 1 284 ? -25.823 -3.544 18.977 1.00 68.75 284 PHE A C 1
ATOM 2302 O O . PHE A 1 284 ? -25.060 -4.091 18.180 1.00 68.75 284 PHE A O 1
ATOM 2309 N N . TYR A 1 285 ? -25.494 -2.480 19.697 1.00 76.00 285 TYR A N 1
ATOM 2310 C CA . TYR A 1 285 ? -24.109 -2.067 19.835 1.00 76.00 285 TYR A CA 1
ATOM 2311 C C . TYR A 1 285 ? -23.693 -2.186 21.295 1.00 76.00 285 TYR A C 1
ATOM 2313 O O . TYR A 1 285 ? -24.485 -1.952 22.214 1.00 76.00 285 TYR A O 1
ATOM 2321 N N . ALA A 1 286 ? -22.448 -2.605 21.487 1.00 74.94 286 ALA A N 1
ATOM 2322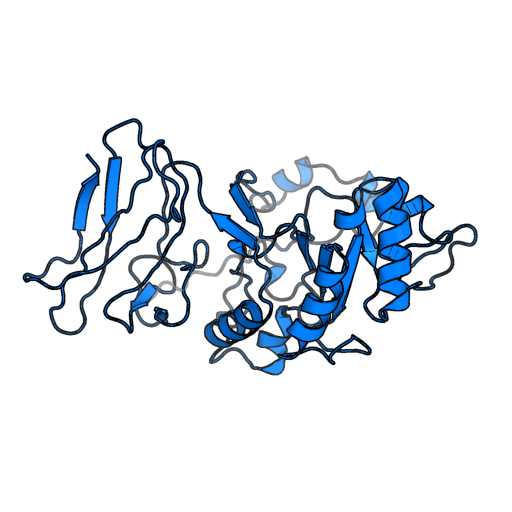 C CA . ALA A 1 286 ? -21.834 -2.767 22.788 1.00 74.94 286 ALA A CA 1
ATOM 2323 C C . ALA A 1 286 ? -20.503 -2.023 22.791 1.00 74.94 286 ALA A C 1
ATOM 2325 O O . ALA A 1 286 ? -19.707 -2.180 21.864 1.00 74.94 286 ALA A O 1
ATOM 2326 N N . ILE A 1 287 ? -20.270 -1.221 23.826 1.00 78.06 287 ILE A N 1
ATOM 2327 C CA . ILE A 1 287 ? -19.003 -0.523 24.031 1.00 78.06 287 ILE A CA 1
ATOM 2328 C C . ILE A 1 287 ? -18.543 -0.763 25.461 1.00 78.06 287 ILE A C 1
ATOM 2330 O O . ILE A 1 287 ? -19.299 -0.603 26.424 1.00 78.06 287 ILE A O 1
ATOM 2334 N N . THR A 1 288 ? -17.269 -1.113 25.576 1.00 78.00 288 THR A N 1
ATOM 2335 C CA . THR A 1 288 ? -16.554 -1.184 26.843 1.00 78.00 288 THR A CA 1
ATOM 2336 C C . THR A 1 288 ? -15.587 -0.014 26.902 1.00 78.00 288 THR A C 1
ATOM 2338 O O . THR A 1 288 ? -14.794 0.175 25.981 1.00 78.00 288 THR A O 1
ATOM 2341 N N . TYR A 1 289 ? -15.649 0.780 27.968 1.00 81.81 289 TYR A N 1
ATOM 2342 C CA . TYR A 1 289 ? -14.763 1.923 28.156 1.00 81.81 289 TYR A CA 1
ATOM 2343 C C . TYR A 1 289 ? -14.465 2.133 29.639 1.00 81.81 289 TYR A C 1
ATOM 2345 O O . TYR A 1 289 ? -15.215 1.688 30.506 1.00 81.81 289 TYR A O 1
ATOM 2353 N N . LYS A 1 290 ? -13.376 2.851 29.922 1.00 79.06 290 LYS A N 1
ATOM 2354 C CA . LYS A 1 290 ? -13.011 3.293 31.267 1.00 79.06 290 LYS A CA 1
ATOM 2355 C C . LYS A 1 290 ? -12.970 4.815 31.297 1.00 79.06 290 LYS A C 1
ATOM 2357 O O . LYS A 1 290 ? -12.285 5.437 30.490 1.00 79.06 290 LYS A O 1
ATOM 2362 N N . SER A 1 291 ? -13.700 5.419 32.228 1.00 75.12 291 SER A N 1
ATOM 2363 C CA . SER A 1 291 ? -13.724 6.873 32.384 1.00 75.12 291 SER A CA 1
ATOM 2364 C C . SER A 1 291 ? -12.556 7.359 33.239 1.00 75.12 291 SER A C 1
ATOM 2366 O O . SER A 1 291 ? -12.434 6.993 34.408 1.00 75.12 291 SER A O 1
ATOM 2368 N N . ILE A 1 292 ? -11.779 8.300 32.708 1.00 70.62 292 ILE A N 1
ATOM 2369 C CA . ILE A 1 292 ? -10.882 9.144 33.497 1.00 70.62 292 ILE A CA 1
ATOM 2370 C C . ILE A 1 292 ? -11.705 10.389 33.850 1.00 70.62 292 ILE A C 1
ATOM 2372 O O . ILE A 1 292 ? -12.142 11.087 32.945 1.00 70.62 292 ILE A O 1
ATOM 2376 N N . SER A 1 293 ? -11.959 10.656 35.137 1.00 67.12 293 SER A N 1
ATOM 2377 C CA . SER A 1 293 ? -12.712 11.825 35.667 1.00 67.12 293 SER A CA 1
ATOM 2378 C C . SER A 1 293 ? -14.260 11.822 35.618 1.00 67.12 293 SER A C 1
ATOM 2380 O O . SER A 1 293 ? -14.879 12.878 35.569 1.00 67.12 293 SER A O 1
ATOM 2382 N N . ASN A 1 294 ? -14.907 10.657 35.763 1.00 65.88 294 ASN A N 1
ATOM 2383 C CA . ASN A 1 294 ? -16.380 10.506 35.839 1.00 65.88 294 ASN A CA 1
ATOM 2384 C C . ASN A 1 294 ? -17.180 11.027 34.619 1.00 65.88 294 ASN A C 1
ATOM 2386 O O . ASN A 1 294 ? -18.383 11.276 34.735 1.00 65.88 294 ASN A O 1
ATOM 2390 N N . HIS A 1 295 ? -16.552 11.166 33.451 1.00 68.81 295 HIS A N 1
ATOM 2391 C CA . HIS A 1 295 ? -17.248 11.474 32.203 1.00 68.81 295 HIS A CA 1
ATOM 2392 C C . HIS A 1 295 ? -17.915 10.221 31.623 1.00 68.81 295 HIS A C 1
ATOM 2394 O O . HIS A 1 295 ? -17.347 9.127 31.626 1.00 68.81 295 HIS A O 1
ATOM 2400 N N . LYS A 1 296 ? -19.137 10.367 31.102 1.00 68.75 296 LYS A N 1
ATOM 2401 C CA . LYS A 1 296 ? -19.795 9.290 30.356 1.00 68.75 296 LYS A CA 1
ATOM 2402 C C . LYS A 1 296 ? -19.401 9.315 28.890 1.00 68.75 296 LYS A C 1
ATOM 2404 O O . LYS A 1 296 ? -19.239 10.379 28.302 1.00 68.75 296 LYS A O 1
ATOM 2409 N N . LEU A 1 297 ? -19.311 8.124 28.309 1.00 70.06 297 LEU A N 1
ATOM 2410 C CA . LEU A 1 297 ? -19.179 7.954 26.874 1.00 70.06 297 LEU A CA 1
ATOM 2411 C C . LEU A 1 297 ? -20.580 7.840 26.269 1.00 70.06 297 LEU A C 1
ATOM 2413 O O . LEU A 1 297 ? -21.261 6.837 26.477 1.00 70.06 297 LEU A O 1
ATOM 2417 N N . ASN A 1 298 ? -20.999 8.853 25.517 1.00 69.69 298 ASN A N 1
ATOM 2418 C CA . ASN A 1 298 ? -22.187 8.765 24.672 1.00 69.69 298 ASN A CA 1
ATOM 2419 C C . ASN A 1 298 ? -21.778 8.428 23.239 1.00 69.69 298 ASN A C 1
ATOM 2421 O O . ASN A 1 298 ? -20.722 8.843 22.773 1.00 69.69 298 ASN A O 1
ATOM 2425 N N . THR A 1 299 ? -22.619 7.658 22.553 1.00 70.44 299 THR A N 1
ATOM 2426 C CA . THR A 1 299 ? -22.401 7.241 21.166 1.00 70.44 299 THR A CA 1
ATOM 2427 C C . THR A 1 299 ? -23.551 7.751 20.324 1.00 70.44 299 THR A C 1
ATOM 2429 O O . THR A 1 299 ? -24.710 7.543 20.676 1.00 70.44 299 THR A O 1
ATOM 2432 N N . ILE A 1 300 ? -23.251 8.405 19.209 1.00 68.88 300 ILE A N 1
ATOM 2433 C CA . ILE A 1 300 ? -24.275 8.844 18.261 1.00 68.88 300 ILE A CA 1
ATOM 2434 C C . ILE A 1 300 ? -24.120 8.061 16.955 1.00 68.88 300 ILE A C 1
ATOM 2436 O O . ILE A 1 300 ? -23.047 7.628 16.565 1.00 68.88 300 ILE A O 1
ATOM 2440 N N . PHE A 1 301 ? -25.223 7.804 16.275 1.00 69.69 301 PHE A N 1
ATOM 2441 C CA . PHE A 1 301 ? -25.200 7.204 14.949 1.00 69.69 301 PHE A CA 1
ATOM 2442 C C . PHE A 1 301 ? -25.866 8.203 14.018 1.00 69.69 301 PHE A C 1
ATOM 2444 O O . PHE A 1 301 ? -26.934 8.728 14.335 1.00 69.69 301 PHE A O 1
ATOM 2451 N N . LYS A 1 302 ? -25.230 8.501 12.886 1.00 65.00 302 LYS A N 1
ATOM 2452 C CA . LYS A 1 302 ? -25.880 9.272 11.823 1.00 65.00 302 LYS A CA 1
ATOM 2453 C C . LYS A 1 302 ? -26.293 8.321 10.714 1.00 65.00 302 LYS A C 1
ATOM 2455 O O . LYS A 1 302 ? -25.478 7.532 10.249 1.00 65.00 302 LYS A O 1
ATOM 2460 N N . TYR A 1 303 ? -27.548 8.429 10.303 1.00 64.00 303 TYR A N 1
ATOM 2461 C CA . TYR A 1 303 ? -28.150 7.594 9.271 1.00 64.00 303 TYR A CA 1
ATOM 2462 C C . TYR A 1 303 ? -28.377 8.403 7.994 1.00 64.00 303 TYR A C 1
ATOM 2464 O O . TYR A 1 303 ? -28.700 9.590 8.056 1.00 64.00 303 TYR A O 1
ATOM 2472 N N . GLN A 1 304 ? -28.253 7.738 6.849 1.00 55.56 304 GLN A N 1
ATOM 2473 C CA . GLN A 1 304 ? -28.733 8.210 5.553 1.00 55.56 304 GLN A CA 1
ATOM 2474 C C . GLN A 1 304 ? -30.159 7.711 5.314 1.00 55.56 304 GLN A C 1
ATOM 2476 O O . GLN A 1 304 ? -30.399 6.513 5.407 1.00 55.56 304 GLN A O 1
ATOM 2481 N N . ASN A 1 305 ? -31.079 8.598 4.932 1.00 49.34 305 ASN A N 1
ATOM 2482 C CA . ASN A 1 305 ? -32.303 8.220 4.216 1.00 49.34 305 ASN A CA 1
ATOM 2483 C C . ASN A 1 305 ? -32.138 8.627 2.746 1.00 49.34 305 ASN A C 1
ATOM 2485 O O . ASN A 1 305 ? -31.567 9.684 2.483 1.00 49.34 305 ASN A O 1
ATOM 2489 N N . GLU A 1 306 ? -32.670 7.838 1.807 1.00 45.25 306 GLU A N 1
ATOM 2490 C CA . GLU A 1 306 ? -32.490 7.956 0.340 1.00 45.25 306 GLU A CA 1
ATOM 2491 C C . GLU A 1 306 ? -32.886 9.307 -0.308 1.00 45.25 306 GLU A C 1
ATOM 2493 O O . GLU A 1 306 ? -32.813 9.441 -1.523 1.00 45.25 306 GLU A O 1
ATOM 2498 N N . ASN A 1 307 ? -33.274 10.340 0.448 1.00 43.56 307 ASN A N 1
ATOM 2499 C CA . ASN A 1 307 ? -33.867 11.564 -0.097 1.00 43.56 307 ASN A CA 1
ATOM 2500 C C . ASN A 1 307 ? -33.292 12.878 0.455 1.00 43.56 307 ASN A C 1
ATOM 2502 O O . ASN A 1 307 ? -34.078 13.766 0.766 1.00 43.56 307 ASN A O 1
ATOM 2506 N N . ASN A 1 308 ? -31.972 13.055 0.578 1.00 39.22 308 ASN A N 1
ATOM 2507 C CA . ASN A 1 308 ? -31.384 14.404 0.505 1.00 39.22 308 ASN A CA 1
ATOM 2508 C C . ASN A 1 308 ? -29.871 14.381 0.259 1.00 39.22 308 ASN A C 1
ATOM 2510 O O . ASN A 1 308 ? -29.102 13.776 1.003 1.00 39.22 308 ASN A O 1
ATOM 2514 N N . GLU A 1 309 ? -29.462 15.114 -0.773 1.00 41.41 309 GLU A N 1
ATOM 2515 C CA . GLU A 1 309 ? -28.088 15.536 -1.015 1.00 41.41 309 GLU A CA 1
ATOM 2516 C C . GLU A 1 309 ? -27.636 16.446 0.135 1.00 41.41 309 GLU A C 1
ATOM 2518 O O . GLU A 1 309 ? -28.056 17.596 0.221 1.00 41.41 309 GLU A O 1
ATOM 2523 N N . ASN A 1 310 ? -26.836 15.914 1.058 1.00 36.00 310 ASN A N 1
ATOM 2524 C CA . ASN A 1 310 ? -25.721 16.603 1.712 1.00 36.00 310 ASN A CA 1
ATOM 2525 C C . ASN A 1 310 ? -24.958 15.593 2.577 1.00 36.00 310 ASN A C 1
ATOM 2527 O O . ASN A 1 310 ? -25.557 14.878 3.370 1.00 36.00 310 ASN A O 1
ATOM 2531 N N . GLU A 1 311 ? -23.645 15.541 2.352 1.00 35.53 311 GLU A N 1
ATOM 2532 C CA . GLU A 1 311 ? -22.622 14.647 2.911 1.00 35.53 311 GLU A CA 1
ATOM 2533 C C . GLU A 1 311 ? -23.031 13.697 4.045 1.00 35.53 311 GLU A C 1
ATOM 2535 O O . GLU A 1 311 ? -23.375 14.065 5.170 1.00 35.53 311 GLU A O 1
ATOM 2540 N N . ASN A 1 312 ? -22.870 12.421 3.728 1.00 38.38 312 ASN A N 1
ATOM 2541 C CA . ASN A 1 312 ? -23.400 11.305 4.466 1.00 38.38 312 ASN A CA 1
ATOM 2542 C C . ASN A 1 312 ? -22.289 10.582 5.222 1.00 38.38 312 ASN A C 1
ATOM 2544 O O . ASN A 1 312 ? -21.417 9.977 4.606 1.00 38.38 312 ASN A O 1
ATOM 2548 N N . LYS A 1 313 ? -22.296 10.665 6.553 1.00 34.25 313 LYS A N 1
ATOM 2549 C CA . LYS A 1 313 ? -21.304 10.013 7.419 1.00 34.25 313 LYS A CA 1
ATOM 2550 C C . LYS A 1 313 ? -21.986 9.551 8.692 1.00 34.25 313 LYS A C 1
ATOM 2552 O O . LYS A 1 313 ? -22.578 10.395 9.364 1.00 34.25 313 LYS A O 1
ATOM 2557 N N . ALA A 1 314 ? -21.876 8.270 9.050 1.00 32.91 314 ALA A N 1
ATOM 2558 C CA . ALA A 1 314 ? -22.192 7.810 10.400 1.00 32.91 314 ALA A CA 1
ATOM 2559 C C . ALA A 1 314 ? -21.261 8.528 11.389 1.00 32.91 314 ALA A C 1
ATOM 2561 O O . ALA A 1 314 ? -20.041 8.424 11.293 1.00 32.91 314 ALA A O 1
ATOM 2562 N N . LEU A 1 315 ? -21.830 9.330 12.294 1.00 32.78 315 LEU A N 1
ATOM 2563 C CA . LEU A 1 315 ? -21.071 10.169 13.213 1.00 32.78 315 LEU A CA 1
ATOM 2564 C C . LEU A 1 315 ? -21.393 9.766 14.640 1.00 32.78 315 LEU A C 1
ATOM 2566 O O . LEU A 1 315 ? -22.468 10.081 15.147 1.00 32.78 315 LEU A O 1
ATOM 2570 N N . ILE A 1 316 ? -20.414 9.134 15.276 1.00 37.22 316 ILE A N 1
ATOM 2571 C CA . ILE A 1 316 ? -20.359 8.947 16.721 1.00 37.22 316 ILE A CA 1
ATOM 2572 C C . ILE A 1 316 ? -19.963 10.271 17.363 1.00 37.22 316 ILE A C 1
ATOM 2574 O O . ILE A 1 316 ? -18.799 10.599 17.527 1.00 37.22 316 ILE A O 1
ATOM 2578 N N . LEU A 1 317 ? -20.985 11.084 17.614 1.00 31.88 317 LEU A N 1
ATOM 2579 C CA . LEU A 1 317 ? -20.977 12.265 18.473 1.00 31.88 317 LEU A CA 1
ATOM 2580 C C . LEU A 1 317 ? -21.125 11.872 19.966 1.00 31.88 317 LEU A C 1
ATOM 2582 O O . LEU A 1 317 ? -21.755 10.863 20.283 1.00 31.88 317 LEU A O 1
ATOM 2586 N N . PHE A 1 318 ? -20.586 12.695 20.869 1.00 43.59 318 PHE A N 1
ATOM 2587 C CA . PHE A 1 318 ? -20.584 12.487 22.324 1.00 43.59 318 PHE A CA 1
ATOM 2588 C C . PHE A 1 318 ? -21.330 13.632 23.014 1.00 43.59 318 PHE A C 1
ATOM 2590 O O . PHE A 1 318 ? -21.342 14.763 22.532 1.00 43.59 318 PHE A O 1
ATOM 2597 N N . ASP A 1 319 ? -21.928 13.331 24.158 1.00 31.45 319 ASP A N 1
ATOM 2598 C CA . ASP A 1 319 ? -22.590 14.274 25.053 1.00 31.45 319 ASP A CA 1
ATOM 2599 C C . ASP A 1 319 ? -22.357 13.796 26.499 1.00 31.45 319 ASP A C 1
ATOM 2601 O O . ASP A 1 319 ? -22.049 12.626 26.730 1.00 31.45 319 ASP A O 1
ATOM 2605 N N . ASN A 1 320 ? -22.420 14.696 27.470 1.00 31.92 320 ASN A N 1
ATOM 2606 C CA . ASN A 1 320 ? -21.844 14.525 28.798 1.00 31.92 320 ASN A CA 1
ATOM 2607 C C . ASN A 1 320 ? -22.928 14.594 29.880 1.00 31.92 320 ASN A C 1
ATOM 2609 O O . ASN A 1 320 ? -23.104 15.659 30.456 1.00 31.92 320 ASN A O 1
ATOM 2613 N N . GLU A 1 321 ? -23.600 13.482 30.220 1.00 34.84 321 GLU A N 1
ATOM 2614 C CA . GLU A 1 321 ? -24.454 13.427 31.427 1.00 34.84 321 GLU A CA 1
ATOM 2615 C C . GLU A 1 321 ? -24.467 12.064 32.168 1.00 34.84 321 GLU A C 1
ATOM 2617 O O . GLU A 1 321 ? -25.102 11.100 31.755 1.00 34.84 321 GLU A O 1
ATOM 2622 N N . SER A 1 322 ? -23.779 12.054 33.322 1.00 35.12 322 SER A N 1
ATOM 2623 C CA . SER A 1 322 ? -23.918 11.295 34.595 1.00 35.12 322 SER A CA 1
ATOM 2624 C C . SER A 1 322 ? -24.134 9.761 34.674 1.00 35.12 322 SER A C 1
ATOM 2626 O O . SER A 1 322 ? -25.086 9.221 34.128 1.00 35.12 322 SER A O 1
ATOM 2628 N N . GLU A 1 323 ? -23.302 9.121 35.528 1.00 38.94 323 GLU A N 1
ATOM 2629 C CA . GLU A 1 323 ? -23.336 7.803 36.237 1.00 38.94 323 GLU A CA 1
ATOM 2630 C C . GLU A 1 323 ? -22.627 6.539 35.669 1.00 38.94 323 GLU A C 1
ATOM 2632 O O . GLU A 1 323 ? -23.158 5.801 34.841 1.00 38.94 323 GLU A O 1
ATOM 2637 N N . ASN A 1 324 ? -21.443 6.266 36.244 1.00 41.69 324 ASN A N 1
ATOM 2638 C CA . ASN A 1 324 ? -20.557 5.091 36.153 1.00 41.69 324 ASN A CA 1
ATOM 2639 C C . ASN A 1 324 ? -21.201 3.749 35.759 1.00 41.69 324 ASN A C 1
ATOM 2641 O O . ASN A 1 324 ? -21.910 3.144 36.565 1.00 41.69 324 ASN A O 1
ATOM 2645 N N . LYS A 1 325 ? -20.825 3.219 34.584 1.00 43.69 325 LYS A N 1
ATOM 2646 C CA . LYS A 1 325 ? -20.874 1.782 34.261 1.00 43.69 325 LYS A CA 1
ATOM 2647 C C . LYS A 1 325 ? -19.700 1.400 33.351 1.00 43.69 325 LYS A C 1
ATOM 2649 O O . LYS A 1 325 ? -19.465 2.081 32.361 1.00 43.69 325 LYS A O 1
ATOM 2654 N N . ASP A 1 326 ? -19.036 0.288 33.667 1.00 54.25 326 ASP A N 1
ATOM 2655 C CA . ASP A 1 326 ? -17.873 -0.266 32.944 1.00 54.25 326 ASP A CA 1
ATOM 2656 C C . ASP A 1 326 ? -18.242 -0.997 31.632 1.00 54.25 326 ASP A C 1
ATOM 2658 O O . ASP A 1 326 ? -17.383 -1.551 30.954 1.00 54.25 326 ASP A O 1
ATOM 2662 N N . PHE A 1 327 ? -19.528 -1.034 31.265 1.00 50.00 327 PHE A N 1
ATOM 2663 C CA . PHE A 1 327 ? -20.033 -1.728 30.079 1.00 50.00 327 PHE A CA 1
ATOM 2664 C C . PHE A 1 327 ? -21.395 -1.159 29.663 1.00 50.00 327 PHE A C 1
ATOM 2666 O O . PHE A 1 327 ? -22.295 -1.024 30.500 1.00 50.00 327 PHE A O 1
ATOM 2673 N N . PHE A 1 328 ? -21.557 -0.834 28.378 1.00 56.22 328 PHE A N 1
ATOM 2674 C CA . PHE A 1 328 ? -22.780 -0.251 27.831 1.00 56.22 328 PHE A CA 1
ATOM 2675 C C . PHE A 1 328 ? -23.285 -1.069 26.634 1.00 56.22 328 PHE A C 1
ATOM 2677 O O . PHE A 1 328 ? -22.544 -1.291 25.679 1.00 56.22 328 PHE A O 1
ATOM 2684 N N . ILE A 1 329 ? -24.550 -1.503 26.681 1.00 51.75 329 ILE A N 1
ATOM 2685 C CA . ILE A 1 329 ? -25.275 -2.100 25.548 1.00 51.75 329 ILE A CA 1
ATOM 2686 C C . ILE A 1 329 ? -26.520 -1.257 25.300 1.00 51.75 329 ILE A C 1
ATOM 2688 O O . ILE A 1 329 ? -27.293 -1.018 26.231 1.00 51.75 329 ILE A O 1
ATOM 2692 N N . GLN A 1 330 ? -26.761 -0.882 24.047 1.00 55.38 330 GLN A N 1
ATOM 2693 C CA . GLN A 1 330 ? -28.008 -0.243 23.638 1.00 55.38 330 GLN A CA 1
ATOM 2694 C C . GLN A 1 330 ? -28.507 -0.811 22.305 1.00 55.38 330 GLN A C 1
ATOM 2696 O O . GLN A 1 330 ? -27.741 -1.290 21.465 1.00 55.38 330 GLN A O 1
ATOM 2701 N N . TYR A 1 331 ? -29.829 -0.793 22.149 1.00 46.47 331 TYR A N 1
ATOM 2702 C CA . TYR A 1 331 ? -30.507 -1.180 20.920 1.00 46.47 331 TYR A CA 1
ATOM 2703 C C . TYR A 1 331 ? -30.378 -0.067 19.884 1.00 46.47 331 TYR A C 1
ATOM 2705 O O . TYR A 1 331 ? -30.619 1.101 20.191 1.00 46.47 331 TYR A O 1
ATOM 2713 N N . ILE A 1 332 ? -30.032 -0.454 18.663 1.00 54.34 332 ILE A N 1
ATOM 2714 C CA . ILE A 1 332 ? -30.236 0.366 17.478 1.00 54.34 332 ILE A CA 1
ATOM 2715 C C . ILE A 1 332 ? -31.611 -0.036 16.943 1.00 54.34 332 ILE A C 1
ATOM 2717 O O . ILE A 1 332 ? -31.781 -1.170 16.480 1.00 54.34 332 ILE A O 1
ATOM 2721 N N . GLU A 1 333 ? -32.600 0.839 17.143 1.00 44.72 333 GLU A N 1
ATOM 2722 C CA . GLU A 1 333 ? -33.971 0.641 16.651 1.00 44.72 333 GLU A CA 1
ATOM 2723 C C . GLU A 1 333 ? -34.133 1.030 15.188 1.00 44.72 333 GLU A C 1
ATOM 2725 O O . GLU A 1 333 ? -33.576 2.081 14.793 1.00 44.72 333 GLU A O 1
#